Protein AF-A0A6A6DFM0-F1 (afdb_monomer_lite)

pLDDT: mean 77.89, std 21.61, range [22.14, 98.06]

Foldseek 3Di:
DDPVVPADPVDQVRNLVVLLCLLVVQLPDPEFEAELEADDPLLVLLLVVLVVVVVVCVVDVDDDPPDLADDPSNLVSLVVSLPGCSLQALLCLSNFQNHQWYWYDHHPGIDTLQSVLCSCVSHVNDHDQSSNLSSCRGNYPSVCVDPNVPALALVVQCVSNVSHDDPDLCSNSSSSQCSGPVRNPPPLDTRGPPDDDDPPDDSVVVVVVSVVVDPPPPDVVVCVVVVDPPDDDDPPPDDDDD

Structure (mmCIF, N/CA/C/O backbone):
data_AF-A0A6A6DFM0-F1
#
_entry.id   AF-A0A6A6DFM0-F1
#
loop_
_atom_site.group_PDB
_atom_site.id
_atom_site.type_symbol
_atom_site.label_atom_id
_atom_site.label_alt_id
_atom_site.label_comp_id
_atom_site.label_asym_id
_atom_site.label_entity_id
_atom_site.label_seq_id
_atom_site.pdbx_PDB_ins_code
_atom_site.Cartn_x
_atom_site.Cartn_y
_atom_site.Cartn_z
_atom_site.occupancy
_atom_site.B_iso_or_equiv
_atom_site.auth_seq_id
_atom_site.auth_comp_id
_atom_site.auth_asym_id
_atom_site.auth_atom_id
_atom_site.pdbx_PDB_model_num
ATOM 1 N N . TRP A 1 1 ? -8.021 -5.273 -11.765 1.00 73.44 1 TRP A N 1
ATOM 2 C CA . TRP A 1 1 ? -6.647 -5.686 -12.099 1.00 73.44 1 TRP A CA 1
ATOM 3 C C . TRP A 1 1 ? -6.044 -6.379 -10.885 1.00 73.44 1 TRP A C 1
ATOM 5 O O . TRP A 1 1 ? -6.235 -5.881 -9.784 1.00 73.44 1 TRP A O 1
ATOM 15 N N . VAL A 1 2 ? -5.405 -7.539 -11.057 1.00 75.50 2 VAL A N 1
ATOM 16 C CA . VAL A 1 2 ? -4.683 -8.253 -9.988 1.00 75.50 2 VAL A CA 1
ATOM 17 C C . VAL A 1 2 ? -3.372 -8.742 -10.595 1.00 75.50 2 VAL A C 1
ATOM 19 O O . VAL A 1 2 ? -3.385 -9.717 -11.345 1.00 75.50 2 VAL A O 1
ATOM 22 N N . ASP A 1 3 ? -2.261 -8.064 -10.289 1.00 68.88 3 ASP A N 1
ATOM 23 C CA . ASP A 1 3 ? -0.973 -8.201 -10.996 1.00 68.88 3 ASP A CA 1
ATOM 24 C C . ASP A 1 3 ? -0.575 -9.656 -11.283 1.00 68.88 3 ASP A C 1
ATOM 26 O O . ASP A 1 3 ? -0.261 -10.007 -12.416 1.00 68.88 3 ASP A O 1
ATOM 30 N N . VAL A 1 4 ? -0.661 -10.532 -10.274 1.00 65.88 4 VAL A N 1
ATOM 31 C CA . VAL A 1 4 ? -0.217 -11.936 -10.374 1.00 65.88 4 VAL A CA 1
ATOM 32 C C . VAL A 1 4 ? -1.007 -12.767 -11.392 1.00 65.88 4 VAL A C 1
ATOM 34 O O . VAL A 1 4 ? -0.524 -13.797 -11.845 1.00 65.88 4 VAL A O 1
ATOM 37 N N . ARG A 1 5 ? -2.229 -12.351 -11.739 1.00 71.50 5 ARG A N 1
ATOM 38 C CA . ARG A 1 5 ? -3.056 -13.020 -12.755 1.00 71.50 5 ARG A CA 1
ATOM 39 C C . ARG A 1 5 ? -3.092 -12.277 -14.083 1.00 71.50 5 ARG A C 1
ATOM 41 O O . ARG A 1 5 ? -3.436 -12.885 -15.088 1.00 71.50 5 ARG A O 1
ATOM 48 N N . CYS A 1 6 ? -2.789 -10.983 -14.081 1.00 73.88 6 CYS A N 1
ATOM 49 C CA . CYS A 1 6 ? -2.868 -10.134 -15.268 1.00 73.88 6 CYS A CA 1
ATOM 50 C C . CYS A 1 6 ? -1.539 -10.021 -16.027 1.00 73.88 6 CYS A C 1
ATOM 52 O O . CYS A 1 6 ? -1.544 -9.542 -17.155 1.00 73.88 6 CYS A O 1
ATOM 54 N N . ILE A 1 7 ? -0.421 -10.435 -15.426 1.00 76.50 7 ILE A N 1
ATOM 55 C CA . ILE A 1 7 ? 0.911 -10.362 -16.030 1.00 76.50 7 ILE A CA 1
ATOM 56 C C . ILE A 1 7 ? 1.447 -11.775 -16.219 1.00 76.50 7 ILE A C 1
ATOM 58 O O . ILE A 1 7 ? 1.668 -12.486 -15.234 1.00 76.50 7 ILE A O 1
ATOM 62 N N . ASN A 1 8 ? 1.708 -12.161 -17.468 1.00 80.06 8 ASN A N 1
ATOM 63 C CA . ASN A 1 8 ? 2.463 -13.372 -17.743 1.00 80.06 8 ASN A CA 1
ATOM 64 C C . ASN A 1 8 ? 3.923 -13.196 -17.295 1.00 80.06 8 ASN A C 1
ATOM 66 O O . ASN A 1 8 ? 4.698 -12.471 -17.919 1.00 80.06 8 ASN A O 1
ATOM 70 N N . GLN A 1 9 ? 4.293 -13.858 -16.199 1.00 77.75 9 GLN A N 1
ATOM 71 C CA . GLN A 1 9 ? 5.634 -13.747 -15.621 1.00 77.75 9 GLN A CA 1
ATOM 72 C C . GLN A 1 9 ? 6.707 -14.435 -16.476 1.00 77.75 9 GLN A C 1
ATOM 74 O O . GLN A 1 9 ? 7.875 -14.067 -16.368 1.00 77.75 9 GLN A O 1
ATOM 79 N N . ASP A 1 10 ? 6.311 -15.366 -17.351 1.00 83.62 10 ASP A N 1
ATOM 80 C CA . ASP A 1 10 ? 7.219 -16.139 -18.207 1.00 83.62 10 ASP A CA 1
ATOM 81 C C . ASP A 1 10 ? 7.553 -15.415 -19.525 1.00 83.62 10 ASP A C 1
ATOM 83 O O . ASP A 1 10 ? 8.430 -15.839 -20.276 1.00 83.62 10 ASP A O 1
ATOM 87 N N . ASN A 1 11 ? 6.870 -14.303 -19.823 1.00 86.12 11 ASN A N 1
ATOM 88 C CA . ASN A 1 11 ? 7.107 -13.488 -21.011 1.00 86.12 11 ASN A CA 1
ATOM 89 C C . ASN A 1 11 ? 7.708 -12.133 -20.622 1.00 86.12 11 ASN A C 1
ATOM 91 O O . ASN A 1 11 ? 6.991 -11.183 -20.314 1.00 86.12 11 ASN A O 1
ATOM 95 N N . GLU A 1 12 ? 9.035 -12.018 -20.687 1.00 84.19 12 GLU A N 1
ATOM 96 C CA . GLU A 1 12 ? 9.776 -10.811 -20.290 1.00 84.19 12 GLU A CA 1
ATOM 97 C C . GLU A 1 12 ? 9.344 -9.536 -21.030 1.00 84.19 12 GLU A C 1
ATOM 99 O O . GLU A 1 12 ? 9.300 -8.457 -20.431 1.00 84.19 12 GLU A O 1
ATOM 104 N N . LYS A 1 13 ? 8.987 -9.649 -22.317 1.00 82.25 13 LYS A N 1
ATOM 105 C CA . LYS A 1 13 ? 8.524 -8.506 -23.121 1.00 82.25 13 LYS A CA 1
ATOM 106 C C . LYS A 1 13 ? 7.159 -8.019 -22.651 1.00 82.25 13 LYS A C 1
ATOM 108 O O . LYS A 1 13 ? 6.963 -6.821 -22.458 1.00 82.25 13 LYS A O 1
ATOM 113 N N . GLU A 1 14 ? 6.227 -8.947 -22.447 1.00 85.06 14 GLU A N 1
ATOM 114 C CA . GLU A 1 14 ? 4.906 -8.629 -21.905 1.00 85.06 14 GLU A CA 1
ATOM 115 C C . GLU A 1 14 ? 5.025 -8.076 -20.486 1.00 85.06 14 GLU A C 1
ATOM 117 O O . GLU A 1 14 ? 4.458 -7.026 -20.201 1.00 85.06 14 GLU A O 1
ATOM 122 N N . ARG A 1 15 ? 5.819 -8.715 -19.619 1.00 84.12 15 ARG A N 1
ATOM 123 C CA . ARG A 1 15 ? 6.065 -8.254 -18.249 1.00 84.12 15 ARG A CA 1
ATOM 124 C C . ARG A 1 15 ? 6.591 -6.823 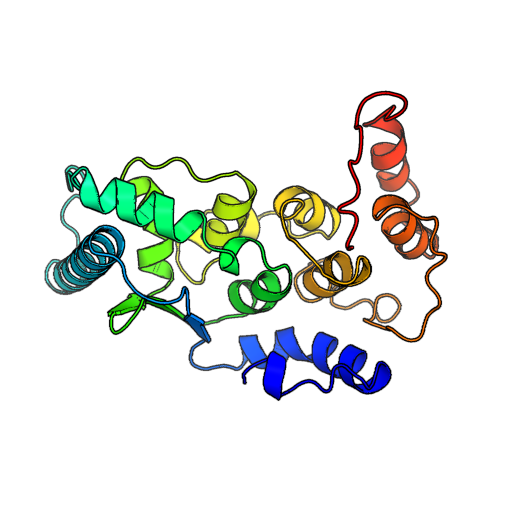-18.229 1.00 84.12 15 ARG A C 1
ATOM 126 O O . ARG A 1 15 ? 6.042 -5.995 -17.508 1.00 84.12 15 ARG A O 1
ATOM 133 N N . GLY A 1 16 ? 7.605 -6.510 -19.038 1.00 83.50 16 GLY A N 1
ATOM 134 C CA . GLY A 1 16 ? 8.139 -5.149 -19.156 1.00 83.50 16 GLY A CA 1
ATOM 135 C C . GLY A 1 16 ? 7.074 -4.146 -19.597 1.00 83.50 16 GLY A C 1
ATOM 136 O O . GLY A 1 16 ? 6.933 -3.082 -18.994 1.00 83.50 16 GLY A O 1
ATOM 137 N N . HIS A 1 17 ? 6.269 -4.514 -20.594 1.00 84.75 17 HIS A N 1
ATOM 138 C CA . HIS A 1 17 ? 5.173 -3.681 -21.076 1.00 84.75 17 HIS A CA 1
ATOM 139 C C . HIS A 1 17 ? 4.085 -3.456 -20.011 1.00 84.75 17 HIS A C 1
ATOM 141 O O . HIS A 1 17 ? 3.680 -2.319 -19.785 1.00 84.75 17 HIS A O 1
ATOM 147 N N . GLN A 1 18 ? 3.651 -4.504 -19.308 1.00 85.06 18 GLN A N 1
ATOM 148 C CA . GLN A 1 18 ? 2.620 -4.408 -18.270 1.00 85.06 18 GLN A CA 1
ATOM 149 C C . GLN A 1 18 ? 3.090 -3.605 -17.057 1.00 85.06 18 GLN A C 1
ATOM 151 O O . GLN A 1 18 ? 2.344 -2.776 -16.539 1.00 85.06 18 GLN A O 1
ATOM 156 N N . VAL A 1 19 ? 4.347 -3.780 -16.640 1.00 86.19 19 VAL A N 1
ATOM 157 C CA . VAL A 1 19 ? 4.963 -2.984 -15.567 1.00 86.19 19 VAL A CA 1
ATOM 158 C C . VAL A 1 19 ? 4.908 -1.489 -15.889 1.00 86.19 19 VAL A C 1
ATOM 160 O O . VAL A 1 19 ? 4.571 -0.685 -15.021 1.00 86.19 19 VAL A O 1
ATOM 163 N N . GLN A 1 20 ? 5.167 -1.108 -17.143 1.00 84.50 20 GLN A N 1
ATOM 164 C CA . GLN A 1 20 ? 5.058 0.289 -17.579 1.00 84.50 20 GLN A CA 1
ATOM 165 C C . GLN A 1 20 ? 3.611 0.807 -17.540 1.00 84.50 20 GLN A C 1
ATOM 167 O O . GLN A 1 20 ? 3.390 1.995 -17.308 1.00 84.50 20 GLN A O 1
ATOM 172 N N . GLN A 1 21 ? 2.617 -0.065 -17.725 1.00 87.44 21 GLN A N 1
ATOM 173 C CA . GLN A 1 21 ? 1.203 0.309 -17.673 1.00 87.44 21 GLN A CA 1
ATOM 174 C C . GLN A 1 21 ? 0.639 0.423 -16.252 1.00 87.44 21 GLN A C 1
ATOM 176 O O . GLN A 1 21 ? -0.377 1.096 -16.076 1.00 87.44 21 GLN A O 1
ATOM 181 N N . MET A 1 22 ? 1.273 -0.181 -15.237 1.00 89.12 22 MET A N 1
ATOM 182 C CA . MET A 1 22 ? 0.741 -0.219 -13.863 1.00 89.12 22 MET A CA 1
ATOM 183 C C . MET A 1 22 ? 0.351 1.168 -13.345 1.00 89.12 22 MET A C 1
ATOM 185 O O . MET A 1 22 ? -0.730 1.334 -12.781 1.00 89.12 22 MET A O 1
ATOM 189 N N . GLY A 1 23 ? 1.188 2.181 -13.587 1.00 88.00 23 GLY A N 1
ATOM 190 C CA . GLY A 1 23 ? 0.897 3.553 -13.171 1.00 88.00 23 GLY A CA 1
ATOM 191 C C . GLY A 1 23 ? -0.407 4.093 -13.764 1.00 88.00 23 GLY A C 1
ATOM 192 O O . GLY A 1 23 ? -1.230 4.662 -13.046 1.00 88.00 23 GLY A O 1
ATOM 193 N N . ASN A 1 24 ? -0.642 3.855 -15.055 1.00 89.06 24 ASN A N 1
ATOM 194 C CA . ASN A 1 24 ? -1.872 4.256 -15.743 1.00 89.06 24 ASN A CA 1
ATOM 195 C C . ASN A 1 24 ? -3.089 3.456 -15.262 1.00 89.06 24 ASN A C 1
ATOM 197 O O . ASN A 1 24 ? -4.147 4.036 -15.046 1.00 89.06 24 ASN A O 1
ATOM 201 N N . ILE A 1 25 ? -2.936 2.150 -15.037 1.00 91.25 25 ILE A N 1
ATOM 202 C CA . ILE A 1 25 ? -4.018 1.283 -14.552 1.00 91.25 25 ILE A CA 1
ATOM 203 C C . ILE A 1 25 ? -4.490 1.734 -13.164 1.00 91.25 25 ILE A C 1
ATOM 205 O O . ILE A 1 25 ? -5.682 1.951 -12.957 1.00 91.25 25 ILE A O 1
ATOM 209 N N . TYR A 1 26 ? -3.568 1.919 -12.216 1.00 92.81 26 TYR A N 1
ATOM 210 C CA . TYR A 1 26 ? -3.924 2.302 -10.846 1.00 92.81 26 TYR A CA 1
ATOM 211 C C . TYR A 1 26 ? -4.407 3.754 -10.735 1.00 92.81 26 TYR A C 1
ATOM 213 O O . TYR A 1 26 ? -5.272 4.035 -9.907 1.00 92.81 26 TYR A O 1
ATOM 221 N N . SER A 1 27 ? -3.914 4.660 -11.587 1.00 92.19 27 SER A N 1
ATOM 222 C CA . SER A 1 27 ? -4.401 6.050 -11.640 1.00 92.19 27 SER A CA 1
ATOM 223 C C . SER A 1 27 ? -5.742 6.227 -12.341 1.00 92.19 27 SER A C 1
ATOM 225 O O . SER A 1 27 ? -6.379 7.259 -12.154 1.00 92.19 27 SER A O 1
ATOM 227 N N . GLN A 1 28 ? -6.198 5.247 -13.119 1.00 93.88 28 GLN A N 1
ATOM 228 C CA . GLN A 1 28 ? -7.534 5.251 -13.725 1.00 93.88 28 GLN A CA 1
ATOM 229 C C . GLN A 1 28 ? -8.534 4.392 -12.946 1.00 93.88 28 GLN A C 1
ATOM 231 O O . GLN A 1 28 ? -9.721 4.404 -13.254 1.00 93.88 28 GLN A O 1
ATOM 236 N N . ALA A 1 29 ? -8.079 3.652 -11.933 1.00 93.56 29 ALA A N 1
ATOM 237 C CA . ALA A 1 29 ? -8.960 2.861 -11.093 1.00 93.56 29 ALA A CA 1
ATOM 238 C C . ALA A 1 29 ? -9.839 3.765 -10.214 1.00 93.56 29 ALA A C 1
ATOM 240 O O . ALA A 1 29 ? -9.336 4.654 -9.520 1.00 93.56 29 ALA A O 1
ATOM 241 N N . ASP A 1 30 ? -11.141 3.469 -10.177 1.00 94.19 30 ASP A N 1
ATOM 242 C CA . ASP A 1 30 ? -12.089 4.135 -9.272 1.00 94.19 30 ASP A CA 1
ATOM 243 C C . ASP A 1 30 ? -11.704 3.924 -7.802 1.00 94.19 30 ASP A C 1
ATOM 245 O O . ASP A 1 30 ? -11.849 4.812 -6.959 1.00 94.19 30 ASP A O 1
ATOM 249 N N . GLN A 1 31 ? -11.200 2.730 -7.486 1.00 95.31 31 GLN A N 1
ATOM 250 C CA . GLN A 1 31 ? -10.739 2.362 -6.157 1.00 95.31 31 GLN A CA 1
ATOM 251 C C . GLN A 1 31 ? -9.720 1.222 -6.229 1.00 95.31 31 GLN A C 1
ATOM 253 O O . GLN A 1 31 ? -9.913 0.242 -6.948 1.00 95.31 31 GLN A O 1
ATOM 258 N N . VAL A 1 32 ? -8.658 1.326 -5.430 1.00 96.38 32 VAL A N 1
ATOM 259 C CA . VAL A 1 32 ? -7.655 0.268 -5.250 1.00 96.38 32 VAL A CA 1
ATOM 260 C C . VAL A 1 32 ? -7.861 -0.427 -3.902 1.00 96.38 32 VAL A C 1
ATOM 262 O O . VAL A 1 32 ? -8.117 0.221 -2.886 1.00 96.38 32 VAL A O 1
ATOM 265 N N . ILE A 1 33 ? -7.763 -1.756 -3.881 1.00 96.50 33 ILE A N 1
ATOM 266 C CA . ILE A 1 33 ? -7.966 -2.568 -2.676 1.00 96.50 33 ILE A CA 1
ATOM 267 C C . ILE A 1 33 ? -6.614 -3.069 -2.173 1.00 96.50 33 ILE A C 1
ATOM 269 O O . ILE A 1 33 ? -5.974 -3.903 -2.810 1.00 96.50 33 ILE A O 1
ATOM 273 N N . PHE A 1 34 ? -6.207 -2.610 -0.993 1.00 96.62 34 PHE A N 1
ATOM 274 C CA . PHE A 1 34 ? -5.024 -3.104 -0.295 1.00 96.62 34 PHE A CA 1
ATOM 275 C C . PHE A 1 34 ? -5.428 -4.259 0.619 1.00 96.62 34 PHE A C 1
ATOM 277 O O . PHE A 1 34 ? -5.846 -4.064 1.762 1.00 96.62 34 PHE A O 1
ATOM 284 N N . TRP A 1 35 ? -5.333 -5.482 0.103 1.00 96.12 35 TRP A N 1
ATOM 285 C CA . TRP A 1 35 ? -5.620 -6.685 0.877 1.00 96.12 35 TRP A CA 1
ATOM 286 C C . TRP A 1 35 ? -4.424 -7.071 1.749 1.00 96.12 35 TRP A C 1
ATOM 288 O O . TRP A 1 35 ? -3.399 -7.544 1.254 1.00 96.12 35 TRP A O 1
ATOM 298 N N . LEU A 1 36 ? -4.566 -6.909 3.063 1.00 96.69 36 LEU A N 1
ATOM 299 C CA . LEU A 1 36 ? -3.508 -7.224 4.015 1.00 96.69 36 LEU A CA 1
ATOM 300 C C . LEU A 1 36 ? -3.543 -8.679 4.490 1.00 96.69 36 LEU A C 1
ATOM 302 O O . LEU A 1 36 ? -2.623 -9.083 5.190 1.00 96.69 36 LEU A O 1
ATOM 306 N N . GLY A 1 37 ? -4.546 -9.484 4.136 1.00 94.56 37 GLY A N 1
ATOM 307 C CA . GLY A 1 37 ? -4.680 -10.875 4.595 1.00 94.56 37 GLY A CA 1
ATOM 308 C C . GLY A 1 37 ? -5.741 -11.064 5.679 1.00 94.56 37 GLY A C 1
ATOM 309 O O . GLY A 1 37 ? -6.477 -10.135 6.005 1.00 94.56 37 GLY A O 1
ATOM 310 N N . LEU A 1 38 ? -5.802 -12.273 6.238 1.00 96.56 38 LEU A N 1
ATOM 311 C CA . LEU A 1 38 ? -6.791 -12.659 7.251 1.00 96.56 38 LEU A CA 1
ATOM 312 C C . LEU A 1 38 ? -6.619 -11.892 8.566 1.00 96.56 38 LEU A C 1
ATOM 314 O O . LEU A 1 38 ? -5.539 -11.399 8.892 1.00 96.56 38 LEU A O 1
ATOM 318 N N . GLU A 1 39 ? -7.700 -11.783 9.313 1.00 93.88 39 GLU A N 1
ATOM 319 C CA . GLU A 1 39 ? -7.793 -11.138 10.610 1.00 93.88 39 GLU A CA 1
ATOM 320 C C . GLU A 1 39 ? -7.245 -12.015 11.748 1.00 93.88 39 GLU A C 1
ATOM 322 O O . GLU A 1 39 ? -7.322 -13.241 11.745 1.00 93.88 39 GLU A O 1
ATOM 327 N N . THR A 1 40 ? -6.680 -11.356 12.753 1.00 95.44 40 THR A N 1
ATOM 328 C CA . THR A 1 40 ? -6.540 -11.860 14.121 1.00 95.44 40 THR A CA 1
ATOM 329 C C . THR A 1 40 ? -7.410 -11.008 15.036 1.00 95.44 40 THR A C 1
ATOM 331 O O . THR A 1 40 ? -7.775 -9.896 14.652 1.00 95.44 40 THR A O 1
ATOM 334 N N . LEU A 1 41 ? -7.663 -11.459 16.270 1.00 94.75 41 LEU A N 1
ATOM 335 C CA . LEU A 1 41 ? -8.433 -10.693 17.259 1.00 94.75 41 LEU A CA 1
ATOM 336 C C . LEU A 1 41 ? -7.959 -9.231 17.374 1.00 94.75 41 LEU A C 1
ATOM 338 O O . LEU A 1 41 ? -8.762 -8.308 17.311 1.00 94.75 41 LEU A O 1
ATOM 342 N N . ALA A 1 42 ? -6.647 -9.003 17.471 1.00 94.94 42 ALA A N 1
ATOM 343 C CA . ALA A 1 42 ? -6.088 -7.657 17.603 1.00 94.94 42 ALA A CA 1
ATOM 344 C C . ALA A 1 42 ? -6.284 -6.796 16.341 1.00 94.94 42 ALA A C 1
ATOM 346 O O . ALA A 1 42 ? -6.594 -5.610 16.441 1.00 94.94 42 ALA A O 1
ATOM 347 N N . THR A 1 43 ? -6.119 -7.372 15.143 1.00 96.12 43 THR A N 1
ATOM 348 C CA . THR A 1 43 ? -6.354 -6.617 13.899 1.00 96.12 43 THR A CA 1
ATOM 349 C C . THR A 1 43 ? -7.838 -6.372 13.655 1.00 96.12 43 THR A C 1
ATOM 351 O O . THR A 1 43 ? -8.193 -5.352 13.085 1.00 96.12 43 THR A O 1
ATOM 354 N N . GLU A 1 44 ? -8.699 -7.288 14.093 1.00 95.00 44 GLU A N 1
ATOM 355 C CA . GLU A 1 44 ? -10.151 -7.136 14.057 1.00 95.00 44 GLU A CA 1
ATOM 356 C C . GLU A 1 44 ? -10.592 -5.952 14.921 1.00 95.00 44 GLU A C 1
ATOM 358 O O . GLU A 1 44 ? -11.208 -5.024 14.399 1.00 95.00 44 GLU A O 1
ATOM 363 N N . VAL A 1 45 ? -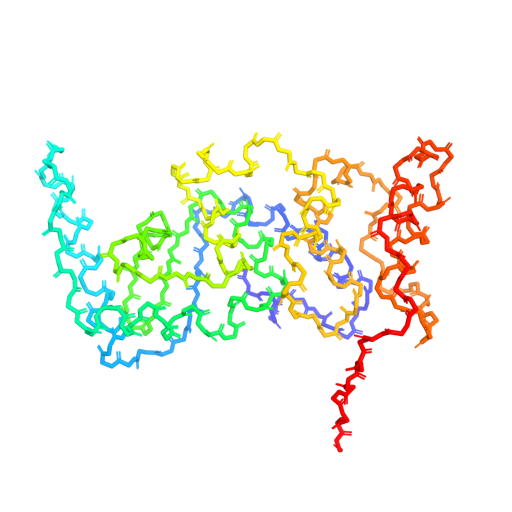10.175 -5.931 16.191 1.00 93.88 45 VAL A N 1
ATOM 364 C CA . VAL A 1 45 ? -10.472 -4.834 17.122 1.00 93.88 45 VAL A CA 1
ATOM 365 C C . VAL A 1 45 ? -9.982 -3.498 16.564 1.00 93.88 45 VAL A C 1
ATOM 367 O O . VAL A 1 45 ? -10.733 -2.527 16.555 1.00 93.88 45 VAL A O 1
ATOM 370 N N . LEU A 1 46 ? -8.758 -3.448 16.024 1.00 95.56 46 LEU A N 1
ATOM 371 C CA . LEU A 1 46 ? -8.245 -2.242 15.373 1.00 95.56 46 LEU A CA 1
ATOM 372 C C . LEU A 1 46 ? -9.138 -1.786 14.210 1.00 95.56 46 LEU A C 1
ATOM 374 O O . LEU A 1 46 ? -9.498 -0.613 14.138 1.00 95.56 46 LEU A O 1
ATOM 378 N N . MET A 1 47 ? -9.466 -2.685 13.280 1.00 96.06 47 MET A N 1
ATOM 379 C CA . MET A 1 47 ? -10.228 -2.333 12.079 1.00 96.06 47 MET A CA 1
ATOM 380 C C . MET A 1 47 ? -11.651 -1.872 12.425 1.00 96.06 47 MET A C 1
ATOM 382 O O . MET A 1 47 ? -12.143 -0.930 11.803 1.00 96.06 47 MET A O 1
ATOM 386 N N . ASP A 1 48 ? -12.277 -2.467 13.444 1.00 94.31 48 ASP A N 1
ATOM 387 C CA . ASP A 1 48 ? -13.573 -2.017 13.959 1.00 94.31 48 ASP A CA 1
ATOM 388 C C . ASP A 1 48 ? -13.479 -0.642 14.628 1.00 94.31 48 ASP A C 1
ATOM 390 O O . ASP A 1 48 ? -14.296 0.230 14.326 1.00 94.31 48 ASP A O 1
ATOM 394 N N . SER A 1 49 ? -12.455 -0.394 15.454 1.00 92.25 49 SER A N 1
ATOM 395 C CA . SER A 1 49 ? -12.230 0.929 16.059 1.00 92.25 49 SER A CA 1
ATOM 396 C C . SER A 1 49 ? -12.024 2.018 14.999 1.00 92.25 49 SER A C 1
ATOM 398 O O . SER A 1 49 ? -12.600 3.099 15.095 1.00 92.25 49 SER A O 1
ATOM 400 N N . LEU A 1 50 ? -11.252 1.741 13.943 1.00 92.88 50 LEU A N 1
ATOM 401 C CA . LEU A 1 50 ? -11.038 2.692 12.843 1.00 92.88 50 LEU A CA 1
ATOM 402 C C . LEU A 1 50 ? -12.322 2.967 12.049 1.00 92.88 50 LEU A C 1
ATOM 404 O O . LEU A 1 50 ? -12.540 4.093 11.596 1.00 92.88 50 LEU A O 1
ATOM 408 N N . LYS A 1 51 ? -13.174 1.952 11.876 1.00 92.81 51 LYS A N 1
ATOM 409 C CA . LYS A 1 51 ? -14.473 2.108 11.218 1.00 92.81 51 LYS A CA 1
ATOM 410 C C . LYS A 1 51 ? -15.423 2.960 12.061 1.00 92.81 51 LYS A C 1
ATOM 412 O O . LYS A 1 51 ? -16.022 3.891 11.529 1.00 92.81 51 LYS A O 1
ATOM 417 N N . GLN A 1 52 ? -15.516 2.691 13.363 1.00 89.19 52 GLN A N 1
ATOM 418 C CA . GLN A 1 52 ? -16.310 3.499 14.296 1.00 89.19 52 GLN A CA 1
ATOM 419 C C . GLN A 1 52 ? -15.861 4.961 14.279 1.00 89.19 52 GLN A C 1
ATOM 421 O O . GLN A 1 52 ? -16.687 5.855 14.100 1.00 89.19 52 GLN A O 1
ATOM 426 N N . LEU A 1 53 ? -14.546 5.191 14.337 1.00 85.25 53 LEU A N 1
ATOM 427 C CA . LEU A 1 53 ? -13.950 6.520 14.253 1.00 85.25 53 LEU A CA 1
ATOM 428 C C . LEU A 1 53 ? -14.361 7.249 12.971 1.00 85.25 53 LEU A C 1
ATOM 430 O O . LEU A 1 53 ? -14.814 8.388 13.013 1.00 85.25 53 LEU A O 1
ATOM 434 N N . GLN A 1 54 ? -14.268 6.582 11.817 1.00 87.06 54 GLN A N 1
ATOM 435 C CA . GLN A 1 54 ? -14.711 7.159 10.550 1.00 87.06 54 GLN A CA 1
ATOM 436 C C . GLN A 1 54 ? -16.183 7.589 10.600 1.00 87.06 54 GLN A C 1
ATOM 438 O O . GLN A 1 54 ? -16.521 8.680 10.138 1.00 87.06 54 GLN A O 1
ATOM 443 N N . GLU A 1 55 ? -17.061 6.727 11.109 1.00 86.69 55 GLU A N 1
ATOM 444 C CA . GLU A 1 55 ? -18.489 7.018 11.194 1.00 86.69 55 GLU A CA 1
ATOM 445 C C . GLU A 1 55 ? -18.778 8.185 12.146 1.00 86.69 55 GLU A C 1
ATOM 447 O O . GLU A 1 55 ? -19.616 9.037 11.851 1.00 86.69 55 GLU A O 1
ATOM 452 N N . GLU A 1 56 ? -18.063 8.269 13.266 1.00 81.19 56 GLU A N 1
ATOM 453 C CA . GLU A 1 56 ? -18.183 9.371 14.217 1.00 81.19 56 GLU A CA 1
ATOM 454 C C . GLU A 1 56 ? -17.744 10.707 13.628 1.00 81.19 56 GLU A C 1
ATOM 456 O O . GLU A 1 56 ? -18.432 11.701 13.849 1.00 81.19 56 GLU A O 1
ATOM 461 N N . CYS A 1 57 ? -16.678 10.739 12.826 1.00 74.44 57 CYS A N 1
ATOM 462 C CA . CYS A 1 57 ? -16.227 11.959 12.151 1.00 74.44 57 CYS A CA 1
ATOM 463 C C . CYS A 1 57 ? -17.182 12.438 11.061 1.00 74.44 57 CYS A C 1
ATOM 465 O O . CYS A 1 57 ? -17.236 13.631 10.769 1.00 74.44 57 CYS A O 1
ATOM 467 N N . ILE A 1 58 ? -17.918 11.516 10.437 1.00 75.31 58 ILE A N 1
ATOM 468 C CA . ILE A 1 58 ? -18.985 11.867 9.496 1.00 75.31 58 ILE A CA 1
ATOM 469 C C . ILE A 1 58 ? -20.178 12.454 10.261 1.00 75.31 58 ILE A C 1
ATOM 471 O O . ILE A 1 58 ? -20.778 13.423 9.802 1.00 75.31 58 ILE A O 1
ATOM 475 N N . ARG A 1 59 ? -20.513 11.884 11.427 1.00 72.75 59 ARG A N 1
ATOM 476 C CA . ARG A 1 59 ? -21.651 12.314 12.258 1.00 72.75 59 ARG A CA 1
ATOM 477 C C . ARG A 1 59 ? -21.398 13.630 12.998 1.00 72.75 59 ARG A C 1
ATOM 479 O O . ARG A 1 59 ? -22.305 14.448 13.109 1.00 72.75 59 ARG A O 1
ATOM 486 N N . HIS A 1 60 ? -20.186 13.843 13.494 1.00 65.44 60 HIS A N 1
ATOM 487 C CA . HIS A 1 60 ? -19.809 15.015 14.274 1.00 65.44 60 HIS A CA 1
ATOM 488 C C . HIS A 1 60 ? -18.788 15.821 13.478 1.00 65.44 60 HIS A C 1
ATOM 490 O O . HIS A 1 60 ? -17.607 15.480 13.436 1.00 65.44 60 HIS A O 1
ATOM 496 N N . ALA A 1 61 ? -19.247 16.898 12.838 1.00 54.53 61 ALA A N 1
ATOM 497 C CA . ALA A 1 61 ? -18.367 17.861 12.194 1.00 54.53 61 ALA A CA 1
ATOM 498 C C . ALA A 1 61 ? -17.404 18.445 13.243 1.00 54.53 61 ALA A C 1
ATOM 500 O O . ALA A 1 61 ? -17.771 19.325 14.011 1.00 54.53 61 ALA A O 1
ATOM 501 N N . TYR A 1 62 ? -16.184 17.906 13.264 1.00 51.91 62 TYR A N 1
ATOM 502 C CA . TYR A 1 62 ? -15.019 18.402 13.992 1.00 51.91 62 TYR A CA 1
ATOM 503 C C . TYR A 1 62 ? -15.234 18.602 15.507 1.00 51.91 62 TYR A C 1
ATOM 505 O O . TYR A 1 62 ? -15.498 19.704 15.983 1.00 51.91 62 TYR A O 1
ATOM 513 N N . LYS A 1 63 ? -15.048 17.532 16.289 1.00 47.62 63 LYS A N 1
ATOM 514 C CA . LYS A 1 63 ? -14.687 17.648 17.709 1.00 47.62 63 LYS A CA 1
ATOM 515 C C . LYS A 1 63 ? -13.293 17.077 17.935 1.00 47.62 63 LYS A C 1
ATOM 517 O O . LYS A 1 63 ? -12.917 16.093 17.305 1.00 47.62 63 LYS A O 1
ATOM 522 N N . ASP A 1 64 ? -12.548 17.770 18.788 1.00 45.34 64 ASP A N 1
ATOM 523 C CA . ASP A 1 64 ? -11.152 17.537 19.144 1.00 45.34 64 ASP A CA 1
ATOM 524 C C . ASP A 1 64 ? -10.790 16.058 19.312 1.00 45.34 64 ASP A C 1
ATOM 526 O O . ASP A 1 64 ? -11.322 15.344 20.157 1.00 45.34 64 ASP A O 1
ATOM 530 N N . TRP A 1 65 ? -9.801 15.631 18.530 1.00 52.78 65 TRP A N 1
ATOM 531 C CA . TRP A 1 65 ? -9.244 14.278 18.475 1.00 52.78 65 TRP A CA 1
ATOM 532 C C . TRP A 1 65 ? -8.330 13.936 19.659 1.00 52.78 65 TRP A C 1
ATOM 534 O O . TRP A 1 65 ? -7.479 13.056 19.552 1.00 52.78 65 TRP A O 1
ATOM 544 N N . GLN A 1 66 ? -8.417 14.680 20.760 1.00 48.00 66 GLN A N 1
ATOM 545 C CA . GLN A 1 66 ? -7.311 14.745 21.715 1.00 48.00 66 GLN A CA 1
ATOM 546 C C . GLN A 1 66 ? -7.168 13.505 22.606 1.00 48.00 66 GLN A C 1
ATOM 548 O O . GLN A 1 66 ? -6.115 13.349 23.216 1.00 48.00 66 GLN A O 1
ATOM 553 N N . HIS A 1 67 ? -8.146 12.592 22.650 1.00 45.28 67 HIS A N 1
ATOM 554 C CA . HIS A 1 67 ? -8.130 11.488 23.620 1.00 45.28 67 HIS A CA 1
ATOM 555 C C . HIS A 1 67 ? -8.789 10.189 23.130 1.00 45.28 67 HIS A C 1
ATOM 557 O O . HIS A 1 67 ? -9.529 9.559 23.883 1.00 45.28 67 HIS A O 1
ATOM 563 N N . LEU A 1 68 ? -8.537 9.754 21.890 1.00 52.31 68 LEU A N 1
ATOM 564 C CA . LEU A 1 68 ? -8.851 8.365 21.538 1.00 52.31 68 LEU A CA 1
ATOM 565 C C . LEU A 1 68 ? -7.750 7.464 22.122 1.00 52.31 68 LEU A C 1
ATOM 567 O O . LEU A 1 68 ? -6.768 7.166 21.448 1.00 52.31 68 LEU A O 1
ATOM 571 N N . ASP A 1 69 ? -7.876 7.105 23.401 1.00 53.44 69 ASP A N 1
ATOM 572 C CA . ASP A 1 69 ? -6.958 6.177 24.069 1.00 53.44 69 ASP A CA 1
ATOM 573 C C . ASP A 1 69 ? -7.236 4.759 23.557 1.00 53.44 69 ASP A C 1
ATOM 575 O O . ASP A 1 69 ? -8.049 4.008 24.096 1.00 53.44 69 ASP A O 1
ATOM 579 N N . LEU A 1 70 ? -6.648 4.435 22.405 1.00 64.19 70 LEU A N 1
ATOM 580 C CA . LEU A 1 70 ? -6.756 3.109 21.825 1.00 64.19 70 LEU A CA 1
ATOM 581 C C . LEU A 1 70 ? -5.936 2.129 22.670 1.00 64.19 70 LEU A C 1
ATOM 583 O O . LEU A 1 70 ? -4.722 2.269 22.820 1.00 64.19 70 LEU A O 1
ATOM 587 N N . GLU A 1 71 ? -6.627 1.124 23.206 1.00 75.88 71 GLU A N 1
ATOM 588 C CA . GLU A 1 71 ? -6.084 0.151 24.147 1.00 75.88 71 GLU A CA 1
ATOM 589 C C . GLU A 1 71 ? -4.964 -0.731 23.548 1.00 75.88 71 GLU A C 1
ATOM 591 O O . GLU A 1 71 ? -4.597 -0.696 22.366 1.00 75.88 71 GLU A O 1
ATOM 596 N N . THR A 1 72 ? -4.419 -1.603 24.400 1.00 85.75 72 THR A N 1
ATOM 597 C CA . THR A 1 72 ? -3.303 -2.509 24.081 1.00 85.75 72 THR A CA 1
ATOM 598 C C . THR A 1 72 ? -3.561 -3.356 22.825 1.00 85.75 72 THR A C 1
ATOM 600 O O . THR A 1 72 ? -2.627 -3.637 22.068 1.00 85.75 72 THR A O 1
ATOM 603 N N . LEU A 1 73 ? -4.815 -3.746 22.560 1.00 88.06 73 LEU A N 1
ATOM 604 C CA . LEU A 1 73 ? -5.172 -4.566 21.398 1.00 88.06 73 LEU A CA 1
ATOM 605 C C . LEU A 1 73 ? -5.087 -3.804 20.074 1.00 88.06 73 LEU A C 1
ATOM 607 O O . LEU A 1 73 ? -4.601 -4.369 19.098 1.00 88.06 73 LEU A O 1
ATOM 611 N N . GLN A 1 74 ? -5.489 -2.537 20.022 1.00 93.12 74 GLN A N 1
ATOM 612 C CA . GLN A 1 74 ? -5.401 -1.721 18.810 1.00 93.12 74 GLN A CA 1
ATOM 613 C C . GLN A 1 74 ? -3.949 -1.417 18.464 1.00 93.12 74 GLN A C 1
ATOM 615 O O . GLN A 1 74 ? -3.548 -1.556 17.306 1.00 93.12 74 GLN A O 1
ATOM 620 N N . ARG A 1 75 ? -3.134 -1.091 19.476 1.00 94.19 75 ARG A N 1
ATOM 621 C CA . ARG A 1 75 ? -1.681 -0.977 19.315 1.00 94.19 75 ARG A CA 1
ATOM 622 C C . ARG A 1 75 ? -1.099 -2.264 18.736 1.00 94.19 75 ARG A C 1
ATOM 624 O O . ARG A 1 75 ? -0.388 -2.222 17.729 1.00 94.19 75 ARG A O 1
ATOM 631 N N . LYS A 1 76 ? -1.459 -3.415 19.315 1.00 95.38 76 LYS A N 1
ATOM 632 C CA . LYS A 1 76 ? -1.004 -4.718 18.822 1.00 95.38 76 LYS A CA 1
ATOM 633 C C . LYS A 1 76 ? -1.484 -4.995 17.397 1.00 95.38 76 LYS A C 1
ATOM 635 O O . LYS A 1 76 ? -0.720 -5.521 16.591 1.00 95.38 76 LYS A O 1
ATOM 640 N N . GLY A 1 77 ? -2.720 -4.629 17.070 1.00 96.81 77 GLY A N 1
ATOM 641 C CA . GLY A 1 77 ? -3.277 -4.728 15.726 1.00 96.81 77 GLY A CA 1
ATOM 642 C C . GLY A 1 77 ? -2.464 -3.922 14.715 1.00 96.81 77 GLY A C 1
ATOM 643 O O . GLY A 1 77 ? -2.139 -4.441 13.648 1.00 96.81 77 GLY A O 1
ATOM 644 N N . THR A 1 78 ? -2.063 -2.697 15.070 1.00 97.00 78 THR A N 1
ATOM 645 C CA . THR A 1 78 ? -1.261 -1.829 14.196 1.00 97.00 78 THR A CA 1
ATOM 646 C C . THR A 1 78 ? 0.110 -2.449 13.955 1.00 97.00 78 THR A C 1
ATOM 648 O O . THR A 1 78 ? 0.528 -2.576 12.806 1.00 97.00 78 THR A O 1
ATOM 651 N N . GLU A 1 79 ? 0.790 -2.892 15.016 1.00 96.94 79 GLU A N 1
ATOM 652 C CA . GLU A 1 79 ? 2.083 -3.581 14.908 1.00 96.94 79 GLU A CA 1
ATOM 653 C C . GLU A 1 79 ? 1.982 -4.802 13.979 1.00 96.94 79 GLU A C 1
ATOM 655 O O . GLU A 1 79 ? 2.750 -4.919 13.024 1.00 96.94 79 GLU A O 1
ATOM 660 N N . LEU A 1 80 ? 0.976 -5.660 14.188 1.00 97.56 80 LEU A N 1
ATOM 661 C CA . LEU A 1 80 ? 0.765 -6.862 13.379 1.00 97.56 80 LEU A CA 1
ATOM 662 C C . LEU A 1 80 ? 0.493 -6.552 11.903 1.00 97.56 80 LEU A C 1
ATOM 664 O O . LEU A 1 80 ? 0.993 -7.272 11.041 1.00 97.56 80 LEU A O 1
ATOM 668 N N . LEU A 1 81 ? -0.300 -5.520 11.593 1.00 97.94 81 LEU A N 1
ATOM 669 C CA . LEU A 1 81 ? -0.595 -5.142 10.206 1.00 97.94 81 LEU A CA 1
ATOM 670 C C . LEU A 1 81 ? 0.635 -4.567 9.497 1.00 97.94 81 LEU A C 1
ATOM 672 O O . LEU A 1 81 ? 0.902 -4.941 8.355 1.00 97.94 81 LEU A O 1
ATOM 676 N N . LEU A 1 82 ? 1.409 -3.712 10.170 1.00 97.19 82 LEU A N 1
ATOM 677 C CA . LEU A 1 82 ? 2.605 -3.083 9.596 1.00 97.19 82 LEU A CA 1
ATOM 678 C C . LEU A 1 82 ? 3.778 -4.055 9.411 1.00 97.19 82 LEU A C 1
ATOM 680 O O . LEU A 1 82 ? 4.694 -3.779 8.633 1.00 97.19 82 LEU A O 1
ATOM 684 N N . GLU A 1 83 ? 3.757 -5.196 10.099 1.00 96.25 83 GLU A N 1
ATOM 685 C CA . GLU A 1 83 ? 4.725 -6.280 9.916 1.00 96.25 83 GLU A CA 1
ATOM 686 C C . GLU A 1 83 ? 4.391 -7.214 8.748 1.00 96.25 83 GLU A C 1
ATOM 688 O O . GLU A 1 83 ? 5.240 -8.020 8.348 1.00 96.25 83 GLU A O 1
ATOM 693 N N . ARG A 1 84 ? 3.190 -7.108 8.163 1.00 96.50 84 ARG A N 1
ATOM 694 C CA . ARG A 1 84 ? 2.766 -8.031 7.108 1.00 96.50 84 ARG A CA 1
ATOM 695 C C . ARG A 1 84 ? 3.628 -7.907 5.850 1.00 96.50 84 ARG A C 1
ATOM 697 O O . ARG A 1 84 ? 4.044 -6.803 5.486 1.00 96.50 84 ARG A O 1
ATOM 704 N N . PRO A 1 85 ? 3.824 -9.017 5.108 1.00 94.81 85 PRO A N 1
ATOM 705 C CA . PRO A 1 85 ? 4.613 -9.023 3.878 1.00 94.81 85 PRO A CA 1
ATOM 706 C C . PRO A 1 85 ? 4.168 -7.993 2.838 1.00 94.81 85 PRO A C 1
ATOM 708 O O . PRO A 1 85 ? 5.001 -7.535 2.063 1.00 94.81 85 PRO A O 1
ATOM 711 N N . TRP A 1 86 ? 2.887 -7.600 2.830 1.00 95.94 86 TRP A N 1
ATOM 712 C CA . TRP A 1 86 ? 2.363 -6.583 1.917 1.00 95.94 86 TRP A CA 1
ATOM 713 C C . TRP A 1 86 ? 3.168 -5.275 1.975 1.00 95.94 86 TRP A C 1
ATOM 715 O O . TRP A 1 86 ? 3.598 -4.800 0.930 1.00 95.94 86 TRP A O 1
ATOM 725 N N . PHE A 1 87 ? 3.506 -4.773 3.171 1.00 95.88 87 PHE A N 1
ATOM 726 C CA . PHE A 1 87 ? 4.315 -3.552 3.329 1.00 95.88 87 PHE A CA 1
ATOM 727 C C . PHE A 1 87 ? 5.740 -3.689 2.803 1.00 95.88 87 PHE A C 1
ATOM 729 O O . PHE A 1 87 ? 6.411 -2.688 2.583 1.00 95.88 87 PHE A O 1
ATOM 736 N N . GLN A 1 88 ? 6.227 -4.913 2.619 1.00 93.75 88 GLN A N 1
ATOM 737 C CA . GLN A 1 88 ? 7.580 -5.170 2.146 1.00 93.75 88 GLN A CA 1
ATOM 738 C C . GLN A 1 88 ? 7.627 -5.350 0.632 1.00 93.75 88 GLN A C 1
ATOM 740 O O . GLN A 1 88 ? 8.718 -5.431 0.092 1.00 93.75 88 GLN A O 1
ATOM 745 N N . ARG A 1 89 ? 6.504 -5.456 -0.079 1.00 93.56 89 ARG A N 1
ATOM 746 C CA . ARG A 1 89 ? 6.520 -5.721 -1.523 1.00 93.56 89 ARG A CA 1
ATOM 747 C C . ARG A 1 89 ? 6.854 -4.449 -2.290 1.00 93.56 89 ARG A C 1
ATOM 749 O O . ARG A 1 89 ? 6.216 -3.430 -2.096 1.00 93.56 89 ARG A O 1
ATOM 756 N N . VAL A 1 90 ? 7.803 -4.515 -3.216 1.00 93.31 90 VAL A N 1
ATOM 757 C CA . VAL A 1 90 ? 8.170 -3.342 -4.025 1.00 93.31 90 VAL A CA 1
ATOM 758 C C . VAL A 1 90 ? 7.049 -2.872 -4.960 1.00 93.31 90 VAL A C 1
ATOM 760 O O . VAL A 1 90 ? 6.876 -1.680 -5.187 1.00 93.31 90 VAL A O 1
ATOM 763 N N . TRP A 1 91 ? 6.225 -3.800 -5.444 1.00 92.25 91 TRP A N 1
ATOM 764 C CA . TRP A 1 91 ? 5.159 -3.496 -6.400 1.00 92.25 91 TRP A CA 1
ATOM 765 C C . TRP A 1 91 ? 3.986 -2.714 -5.805 1.00 92.25 91 TRP A C 1
ATOM 767 O O . TRP A 1 91 ? 3.354 -1.940 -6.522 1.00 92.25 91 TRP A O 1
ATOM 777 N N . ILE A 1 92 ? 3.778 -2.788 -4.484 1.00 94.56 92 ILE A N 1
ATOM 778 C CA . ILE A 1 92 ? 2.728 -2.003 -3.818 1.00 94.56 92 ILE A CA 1
ATOM 779 C C . ILE A 1 92 ? 2.996 -0.498 -3.907 1.00 94.56 92 ILE A C 1
ATOM 781 O O . ILE A 1 92 ? 2.082 0.296 -3.737 1.00 94.56 92 ILE A O 1
ATOM 785 N N . LEU A 1 93 ? 4.229 -0.074 -4.206 1.00 94.81 93 LEU A N 1
ATOM 786 C CA . LEU A 1 93 ? 4.556 1.344 -4.353 1.00 94.81 93 LEU A CA 1
ATOM 787 C C . LEU A 1 93 ? 3.796 1.973 -5.524 1.00 94.81 93 LEU A C 1
ATOM 789 O O . LEU A 1 93 ? 3.288 3.082 -5.385 1.00 94.81 93 LEU A O 1
ATOM 793 N N . GLN A 1 94 ? 3.651 1.250 -6.639 1.00 93.06 94 GLN A N 1
ATOM 794 C CA . GLN A 1 94 ? 2.844 1.690 -7.782 1.00 93.06 94 GLN A CA 1
ATOM 795 C C . GLN A 1 94 ? 1.347 1.674 -7.448 1.00 93.06 94 GLN A C 1
ATOM 797 O O . GLN A 1 94 ? 0.642 2.615 -7.812 1.00 93.06 94 GLN A O 1
ATOM 802 N N . GLU A 1 95 ? 0.880 0.653 -6.721 1.00 94.44 95 GLU A N 1
ATOM 803 C CA . GLU A 1 95 ? -0.514 0.538 -6.267 1.00 94.44 95 GLU A CA 1
ATOM 804 C C . GLU A 1 95 ? -0.905 1.728 -5.379 1.00 94.44 95 GLU A C 1
ATOM 806 O O . GLU A 1 95 ? -1.919 2.386 -5.601 1.00 94.44 95 GLU A O 1
ATOM 811 N N . VAL A 1 96 ? -0.073 2.030 -4.379 1.00 95.50 96 VAL A N 1
ATOM 812 C CA . VAL A 1 96 ? -0.352 3.050 -3.365 1.00 95.50 96 VAL A CA 1
ATOM 813 C C . VAL A 1 96 ? -0.163 4.453 -3.925 1.00 95.50 96 VAL A C 1
ATOM 815 O O . VAL A 1 96 ? -1.019 5.316 -3.726 1.00 95.50 96 VAL A O 1
ATOM 818 N N . ALA A 1 97 ? 0.935 4.695 -4.644 1.00 94.44 97 ALA A N 1
ATOM 819 C CA . ALA A 1 97 ? 1.232 6.020 -5.164 1.00 94.44 97 ALA A CA 1
ATOM 820 C C . ALA A 1 97 ? 0.252 6.444 -6.266 1.00 94.44 97 ALA A C 1
ATOM 822 O O . ALA A 1 97 ? -0.109 7.618 -6.334 1.00 94.44 97 ALA A O 1
ATOM 823 N N . ASN A 1 98 ? -0.196 5.548 -7.140 1.00 93.75 98 ASN A N 1
ATOM 824 C CA . ASN A 1 98 ? -1.050 5.966 -8.252 1.00 93.75 98 ASN A CA 1
ATOM 825 C C . ASN A 1 98 ? -2.545 5.928 -7.922 1.00 93.75 98 ASN A C 1
ATOM 827 O O . ASN A 1 98 ? -3.319 6.524 -8.658 1.00 93.75 98 ASN A O 1
ATOM 831 N N . ALA A 1 99 ? -2.959 5.300 -6.817 1.00 94.88 99 ALA A N 1
ATOM 832 C CA . ALA A 1 99 ? -4.363 5.257 -6.424 1.00 94.88 99 ALA A CA 1
ATOM 833 C C . ALA A 1 99 ? -4.957 6.657 -6.177 1.00 94.88 99 ALA A C 1
ATOM 835 O O . ALA A 1 99 ? -4.446 7.430 -5.361 1.00 94.88 99 ALA A O 1
ATOM 836 N N . ASN A 1 100 ? -6.105 6.940 -6.802 1.00 91.44 100 ASN A N 1
ATOM 837 C CA . ASN A 1 100 ? -6.926 8.118 -6.485 1.00 91.44 100 ASN A CA 1
ATOM 838 C C . ASN A 1 100 ? -7.718 7.923 -5.187 1.00 91.44 100 ASN A C 1
ATOM 840 O O . ASN A 1 100 ? -7.828 8.827 -4.356 1.00 91.44 100 ASN A O 1
ATOM 844 N N . ALA A 1 101 ? -8.251 6.718 -5.003 1.00 94.31 101 ALA A N 1
ATOM 845 C CA . ALA A 1 101 ? -8.930 6.271 -3.802 1.00 94.31 101 ALA A CA 1
ATOM 846 C C . ALA A 1 101 ? -8.507 4.836 -3.493 1.00 94.31 101 ALA A C 1
ATOM 848 O O . ALA A 1 101 ? -8.293 4.029 -4.399 1.00 94.31 101 ALA A O 1
ATOM 849 N N . ALA A 1 102 ? -8.397 4.510 -2.208 1.00 96.94 102 ALA A N 1
ATOM 850 C CA . ALA A 1 102 ? -8.076 3.157 -1.792 1.00 96.94 102 ALA A CA 1
ATOM 851 C C . ALA A 1 102 ? -8.755 2.773 -0.481 1.00 96.94 102 ALA A C 1
ATOM 853 O O . ALA A 1 102 ? -9.052 3.626 0.365 1.00 96.94 102 ALA A O 1
ATOM 854 N N . VAL A 1 103 ? -8.956 1.471 -0.318 1.00 97.44 103 VAL A N 1
ATOM 855 C CA . VAL A 1 103 ? -9.425 0.834 0.913 1.00 97.44 103 VAL A CA 1
ATOM 856 C C . VAL A 1 103 ? -8.401 -0.194 1.369 1.00 97.44 103 VAL A C 1
ATOM 858 O O . VAL A 1 103 ? -7.819 -0.910 0.560 1.00 97.44 103 VAL A O 1
ATOM 861 N N . VAL A 1 104 ? -8.175 -0.256 2.674 1.00 98.06 104 VAL A N 1
ATOM 862 C CA . VAL A 1 104 ? -7.376 -1.294 3.318 1.00 98.06 104 VAL A CA 1
ATOM 863 C C . VAL A 1 104 ? -8.327 -2.354 3.836 1.00 98.06 104 VAL A C 1
ATOM 865 O O . VAL A 1 104 ? -9.248 -2.036 4.587 1.00 98.06 104 VAL A O 1
ATOM 868 N N . CYS A 1 105 ? -8.095 -3.601 3.445 1.00 97.62 105 CYS A N 1
ATOM 869 C CA . CYS A 1 105 ? -8.911 -4.747 3.815 1.00 97.62 105 CYS A CA 1
ATOM 870 C C . CYS A 1 105 ? -8.105 -5.726 4.669 1.00 97.62 105 CYS A C 1
ATOM 872 O O . CYS A 1 105 ? -6.962 -6.056 4.349 1.00 97.62 105 CYS A O 1
ATOM 874 N N . THR A 1 106 ? -8.715 -6.208 5.746 1.00 97.25 106 THR A N 1
ATOM 875 C CA . THR A 1 106 ? -8.205 -7.298 6.583 1.00 97.25 106 THR A CA 1
ATOM 876 C C . THR A 1 106 ? -9.374 -8.215 6.902 1.00 97.25 106 THR A C 1
ATOM 878 O O . THR A 1 106 ? -10.330 -7.777 7.543 1.00 97.25 106 THR A O 1
ATOM 881 N N . GLY A 1 107 ? -9.324 -9.462 6.436 1.00 95.38 107 GLY A N 1
ATOM 882 C CA . GLY A 1 107 ? -10.472 -10.357 6.556 1.00 95.38 107 GLY A CA 1
ATOM 883 C C . GLY A 1 107 ? -11.719 -9.790 5.880 1.00 95.38 107 GLY A C 1
ATOM 884 O O . GLY A 1 107 ? -11.665 -9.264 4.771 1.00 95.38 107 GLY A O 1
ATOM 885 N N . ASN A 1 108 ? -12.848 -9.833 6.576 1.00 94.56 108 ASN A N 1
ATOM 886 C CA . ASN A 1 108 ? -14.103 -9.231 6.115 1.00 94.56 108 ASN A CA 1
ATOM 887 C C . ASN A 1 108 ? -14.242 -7.721 6.417 1.00 94.56 108 ASN A C 1
ATOM 889 O O . ASN A 1 108 ? -15.284 -7.135 6.119 1.00 94.56 108 ASN A O 1
ATOM 893 N N . ARG A 1 109 ? -13.222 -7.077 7.002 1.00 96.38 109 ARG A N 1
ATOM 894 C CA . ARG A 1 109 ? -13.257 -5.658 7.388 1.00 96.38 109 ARG A CA 1
ATOM 895 C C . ARG A 1 109 ? -12.479 -4.792 6.418 1.00 96.38 109 ARG A C 1
ATOM 897 O O . ARG A 1 109 ? -11.418 -5.171 5.921 1.00 96.38 109 ARG A O 1
ATOM 904 N N . SER A 1 110 ? -12.975 -3.580 6.209 1.00 97.12 110 SER A N 1
ATOM 905 C CA . SER A 1 110 ? -12.325 -2.590 5.359 1.00 97.12 110 SER A CA 1
ATOM 906 C C . SER A 1 110 ? -12.455 -1.187 5.923 1.00 97.12 110 SER A C 1
ATOM 908 O O . SER A 1 110 ? -13.529 -0.812 6.393 1.00 97.12 110 SER A O 1
ATOM 910 N N . VAL A 1 111 ? -11.397 -0.393 5.783 1.00 96.69 111 VAL A N 1
ATOM 911 C CA . VAL A 1 111 ? -11.404 1.043 6.083 1.00 96.69 111 VAL A CA 1
ATOM 912 C C . VAL A 1 111 ? -10.754 1.824 4.938 1.00 96.69 111 VAL A C 1
ATOM 914 O O . VAL A 1 111 ? -9.862 1.299 4.270 1.00 96.69 111 VAL A O 1
ATOM 917 N N . PRO A 1 112 ? -11.150 3.080 4.674 1.00 96.25 112 PRO A N 1
ATOM 918 C CA . PRO A 1 112 ? -10.468 3.924 3.701 1.00 96.25 112 PRO A CA 1
ATOM 919 C C . PRO A 1 112 ? -8.983 4.072 4.042 1.00 96.25 112 PRO A C 1
ATOM 921 O O . PRO A 1 112 ? -8.630 4.314 5.198 1.00 96.25 112 PRO A O 1
ATOM 924 N N . ALA A 1 113 ? -8.112 4.016 3.033 1.00 96.19 113 ALA A N 1
ATOM 925 C CA . ALA A 1 113 ? -6.664 4.126 3.222 1.00 96.19 113 ALA A CA 1
ATOM 926 C C . ALA A 1 113 ? -6.259 5.426 3.937 1.00 96.19 113 ALA A C 1
ATOM 928 O O . ALA A 1 113 ? -5.354 5.415 4.761 1.00 96.19 113 ALA A O 1
ATOM 929 N N . ARG A 1 114 ? -6.992 6.528 3.717 1.00 93.19 114 ARG A N 1
ATOM 930 C CA . ARG A 1 114 ? -6.798 7.799 4.440 1.00 93.19 114 ARG A CA 1
ATOM 931 C C . ARG A 1 114 ? -6.978 7.693 5.959 1.00 93.19 114 ARG A C 1
ATOM 933 O O . ARG A 1 114 ? -6.354 8.455 6.681 1.00 93.19 114 ARG A O 1
ATOM 940 N N . ILE A 1 115 ? -7.853 6.800 6.428 1.00 93.81 115 ILE A N 1
ATOM 941 C CA . ILE A 1 115 ? -8.079 6.549 7.859 1.00 93.81 115 ILE A CA 1
ATOM 942 C C . ILE A 1 115 ? -6.997 5.601 8.369 1.00 93.81 115 ILE A C 1
ATOM 944 O O . ILE A 1 115 ? -6.389 5.852 9.404 1.00 93.81 115 ILE A O 1
ATOM 948 N N . PHE A 1 116 ? -6.691 4.559 7.592 1.00 95.88 116 PHE A N 1
ATOM 949 C CA . PHE A 1 116 ? -5.615 3.629 7.914 1.00 95.88 116 PHE A CA 1
ATOM 950 C C . PHE A 1 116 ? -4.242 4.319 8.023 1.00 95.88 116 PHE A C 1
ATOM 952 O O . PHE A 1 116 ? -3.461 4.019 8.913 1.00 95.88 116 PHE A O 1
ATOM 959 N N . ALA A 1 117 ? -3.939 5.311 7.189 1.00 95.38 117 ALA A N 1
ATOM 960 C CA . ALA A 1 117 ? -2.676 6.047 7.269 1.00 95.38 117 ALA A CA 1
ATOM 961 C C . ALA A 1 117 ? -2.445 6.728 8.638 1.00 95.38 117 ALA A C 1
ATOM 963 O O . ALA A 1 117 ? -1.307 7.031 8.989 1.00 95.38 117 ALA A O 1
ATOM 964 N N . LEU A 1 118 ? -3.508 6.949 9.422 1.00 91.94 118 LEU A N 1
ATOM 965 C CA . LEU A 1 118 ? -3.452 7.572 10.743 1.00 91.94 118 LEU A CA 1
ATOM 966 C C . LEU A 1 118 ? -3.276 6.565 11.889 1.00 91.94 118 LEU A C 1
ATOM 968 O O . LEU A 1 118 ? -3.051 7.003 13.018 1.00 91.94 118 LEU A O 1
ATOM 972 N N . THR A 1 119 ? -3.350 5.243 11.647 1.00 93.00 119 THR A N 1
ATOM 973 C CA . THR A 1 119 ? -3.302 4.265 12.755 1.00 93.00 119 THR A CA 1
ATOM 974 C C . THR A 1 119 ? -2.073 4.407 13.653 1.00 93.00 119 THR A C 1
ATOM 976 O O . THR A 1 119 ? -2.248 4.298 14.868 1.00 93.00 119 THR A O 1
ATOM 979 N N . PRO A 1 120 ? -0.848 4.672 13.146 1.00 93.88 120 PRO A N 1
ATOM 980 C CA . PRO A 1 120 ? 0.313 4.761 14.024 1.00 93.88 120 PRO A CA 1
ATOM 981 C C . PRO A 1 120 ? 0.211 5.931 14.999 1.00 93.88 120 PRO A C 1
ATOM 983 O O . PRO A 1 120 ? 0.541 5.782 16.171 1.00 93.88 120 PRO A O 1
ATOM 986 N N . TRP A 1 121 ? -0.317 7.067 14.536 1.00 91.00 121 TRP A N 1
ATOM 987 C CA . TRP A 1 121 ? -0.569 8.226 15.387 1.00 91.00 121 TRP A CA 1
ATOM 988 C C . TRP A 1 121 ? -1.655 7.927 16.427 1.00 91.00 121 TRP A C 1
ATOM 990 O O . TRP A 1 121 ? -1.425 8.139 17.613 1.00 91.00 121 TRP A O 1
ATOM 1000 N N . LEU A 1 122 ? -2.782 7.345 16.000 1.00 89.88 122 LEU A N 1
ATOM 1001 C CA . LEU A 1 122 ? -3.907 6.998 16.880 1.00 89.88 122 LEU A CA 1
ATOM 1002 C C . LEU A 1 122 ? -3.549 5.953 17.948 1.00 89.88 122 LEU A C 1
ATOM 1004 O O . LEU A 1 122 ? -4.130 5.949 19.023 1.00 89.88 122 LEU A O 1
ATOM 1008 N N . THR A 1 123 ? -2.619 5.044 17.648 1.00 91.62 123 THR A N 1
ATOM 1009 C CA . THR A 1 123 ? -2.247 3.927 18.540 1.00 91.62 123 THR A CA 1
ATOM 1010 C C . THR A 1 123 ? -0.900 4.116 19.239 1.00 91.62 123 THR A C 1
ATOM 1012 O O . THR A 1 123 ? -0.437 3.221 19.947 1.00 91.62 123 THR A O 1
ATOM 1015 N N . GLY A 1 124 ? -0.219 5.242 19.004 1.00 91.62 124 GLY A N 1
ATOM 1016 C CA . GLY A 1 124 ? 1.125 5.501 19.527 1.00 91.62 124 GLY A CA 1
ATOM 1017 C C . GLY A 1 124 ? 2.215 4.551 19.004 1.00 91.62 124 GLY A C 1
ATOM 1018 O O . GLY A 1 124 ? 3.323 4.521 19.549 1.00 91.62 124 GLY A O 1
ATOM 1019 N N . VAL A 1 125 ? 1.938 3.764 17.959 1.00 94.62 125 VAL A N 1
ATOM 1020 C CA . VAL A 1 125 ? 2.922 2.870 17.336 1.00 94.62 125 VAL A CA 1
ATOM 1021 C C . VAL A 1 125 ? 3.879 3.686 16.479 1.00 94.62 125 VAL A C 1
ATOM 1023 O O . VAL A 1 125 ? 3.466 4.541 15.703 1.00 94.62 125 VAL A O 1
ATOM 1026 N N . ARG A 1 126 ? 5.176 3.384 16.571 1.00 95.56 126 ARG A N 1
ATOM 1027 C CA . ARG A 1 126 ? 6.204 3.946 15.686 1.00 95.56 126 ARG A CA 1
ATOM 1028 C C . ARG A 1 126 ? 6.522 2.945 14.572 1.00 95.56 126 ARG A C 1
ATOM 1030 O O . ARG A 1 126 ? 7.160 1.931 14.858 1.00 95.56 126 ARG A O 1
ATOM 1037 N N . PRO A 1 127 ? 6.100 3.188 13.318 1.00 95.94 127 PRO A N 1
ATOM 1038 C CA . PRO A 1 127 ? 6.397 2.281 12.217 1.00 95.94 127 PRO A CA 1
ATOM 1039 C C . PRO A 1 127 ? 7.889 2.263 11.890 1.00 95.94 127 PRO A C 1
ATOM 1041 O O . PRO A 1 127 ? 8.619 3.224 12.139 1.00 95.94 127 PRO A O 1
ATOM 1044 N N . LYS A 1 128 ? 8.340 1.188 11.236 1.00 94.56 128 LYS A N 1
ATOM 1045 C CA . LYS A 1 128 ? 9.655 1.180 10.578 1.00 94.56 128 LYS A CA 1
ATOM 1046 C C . LYS A 1 128 ? 9.693 2.295 9.517 1.00 94.56 128 LYS A C 1
ATOM 1048 O O . LYS A 1 128 ? 8.663 2.517 8.878 1.00 94.56 128 LYS A O 1
ATOM 1053 N N . PRO A 1 129 ? 10.849 2.940 9.254 1.00 93.50 129 PRO A N 1
ATOM 1054 C CA . PRO A 1 129 ? 10.936 4.066 8.315 1.00 93.50 129 PRO A CA 1
ATOM 1055 C C . PRO A 1 129 ? 10.334 3.782 6.933 1.00 93.50 129 PRO A C 1
ATOM 1057 O O . PRO A 1 129 ? 9.609 4.610 6.393 1.00 93.50 129 PRO A O 1
ATOM 1060 N N . HIS A 1 130 ? 10.567 2.578 6.402 1.00 91.88 130 HIS A N 1
ATOM 1061 C CA . HIS A 1 130 ? 9.975 2.114 5.144 1.00 91.88 130 HIS A CA 1
ATOM 1062 C C . HIS A 1 130 ? 8.439 2.027 5.203 1.00 91.88 130 HIS A C 1
ATOM 1064 O O . HIS A 1 130 ? 7.754 2.540 4.324 1.00 91.88 130 HIS A O 1
ATOM 1070 N N . CYS A 1 131 ? 7.874 1.432 6.260 1.00 95.62 131 CYS A N 1
ATOM 1071 C CA . CYS A 1 131 ? 6.419 1.349 6.421 1.00 95.62 131 CYS A CA 1
ATOM 1072 C C . CYS A 1 131 ? 5.803 2.745 6.583 1.00 95.62 131 CYS A C 1
ATOM 1074 O O . CYS A 1 131 ? 4.756 3.010 6.001 1.00 95.62 131 CYS A O 1
ATOM 1076 N N . GLN A 1 132 ? 6.471 3.647 7.314 1.00 95.88 132 GLN A N 1
ATOM 1077 C CA . GLN A 1 132 ? 6.049 5.045 7.410 1.00 95.88 132 GLN A CA 1
ATOM 1078 C C . GLN A 1 132 ? 6.032 5.706 6.029 1.00 95.88 132 GLN A C 1
ATOM 1080 O O . GLN A 1 132 ? 5.037 6.321 5.673 1.00 95.88 132 GLN A O 1
ATOM 1085 N N . ALA A 1 133 ? 7.071 5.503 5.212 1.00 95.19 133 ALA A N 1
ATOM 1086 C CA . ALA A 1 133 ? 7.111 6.039 3.855 1.00 95.19 133 ALA A CA 1
ATOM 1087 C C . ALA A 1 133 ? 5.956 5.521 2.980 1.00 95.19 133 ALA A C 1
ATOM 1089 O O . ALA A 1 133 ? 5.439 6.282 2.171 1.00 95.19 133 ALA A O 1
ATOM 1090 N N . VAL A 1 134 ? 5.521 4.265 3.148 1.00 96.25 134 VAL A N 1
ATOM 1091 C CA . VAL A 1 134 ? 4.335 3.720 2.457 1.00 96.25 134 VAL A CA 1
ATOM 1092 C C . VAL A 1 134 ? 3.043 4.384 2.950 1.00 96.25 134 VAL A C 1
ATOM 1094 O O . VAL A 1 134 ? 2.199 4.754 2.137 1.00 96.25 134 VAL A O 1
ATOM 1097 N N . LEU A 1 135 ? 2.881 4.563 4.264 1.00 96.00 135 LEU A N 1
ATOM 1098 C CA . LEU A 1 135 ? 1.710 5.233 4.848 1.00 96.00 135 LEU A CA 1
ATOM 1099 C C . LEU A 1 135 ? 1.616 6.700 4.407 1.00 96.00 135 LEU A C 1
ATOM 1101 O O . LEU A 1 135 ? 0.531 7.169 4.066 1.00 96.00 135 LEU A O 1
ATOM 1105 N N . ASP A 1 136 ? 2.755 7.391 4.346 1.00 95.00 136 ASP A N 1
ATOM 1106 C CA . ASP A 1 136 ? 2.864 8.785 3.909 1.00 95.00 136 ASP A CA 1
ATOM 1107 C C . ASP A 1 136 ? 2.350 8.986 2.479 1.00 95.00 136 ASP A C 1
ATOM 1109 O O . ASP A 1 136 ? 1.879 10.066 2.141 1.00 95.00 136 ASP A O 1
ATOM 1113 N N . ILE A 1 137 ? 2.424 7.961 1.625 1.00 94.75 137 ILE A N 1
ATOM 1114 C CA . ILE A 1 137 ? 2.034 8.063 0.212 1.00 94.75 137 ILE A CA 1
ATOM 1115 C C . ILE A 1 137 ? 0.634 7.518 -0.080 1.00 94.75 137 ILE A C 1
ATOM 1117 O O . ILE A 1 137 ? 0.185 7.603 -1.225 1.00 94.75 137 ILE A O 1
ATOM 1121 N N . MET A 1 138 ? -0.076 6.997 0.929 1.00 95.50 138 MET A N 1
ATOM 1122 C CA . MET A 1 138 ? -1.458 6.534 0.777 1.00 95.50 138 MET A CA 1
ATOM 1123 C C . MET A 1 138 ? -2.395 7.679 0.363 1.00 95.50 138 MET A C 1
ATOM 1125 O O . MET A 1 138 ? -2.213 8.820 0.794 1.00 95.50 138 MET A O 1
ATOM 1129 N N . PRO A 1 139 ? -3.436 7.417 -0.450 1.00 91.88 139 PRO A N 1
ATOM 1130 C CA . PRO A 1 139 ? -4.349 8.467 -0.894 1.00 91.88 139 PRO A CA 1
ATOM 1131 C C . PRO A 1 139 ? -5.088 9.104 0.293 1.00 91.88 139 PRO A C 1
ATOM 1133 O O . PRO A 1 139 ? -5.817 8.434 1.025 1.00 91.88 139 PRO A O 1
ATOM 1136 N N . GLY A 1 140 ? -4.909 10.415 0.486 1.00 86.88 140 GLY A N 1
ATOM 1137 C CA . GLY A 1 140 ? -5.475 11.161 1.611 1.00 86.88 140 GLY A CA 1
ATOM 1138 C C . GLY A 1 140 ? -4.786 12.509 1.852 1.00 86.88 140 GLY A C 1
ATOM 1139 O O . GLY A 1 140 ? -3.923 12.924 1.079 1.00 86.88 140 GLY A O 1
ATOM 1140 N N . ARG A 1 141 ? -5.172 13.206 2.933 1.00 81.25 141 ARG A N 1
ATOM 1141 C CA . ARG A 1 141 ? -4.548 14.485 3.334 1.00 81.25 141 ARG A CA 1
ATOM 1142 C C . ARG A 1 141 ? -3.095 14.305 3.769 1.00 81.25 141 ARG A C 1
ATOM 1144 O O . ARG A 1 141 ? -2.257 15.061 3.297 1.00 81.25 141 ARG A O 1
ATOM 1151 N N . SER A 1 142 ? -2.797 13.244 4.529 1.00 78.62 142 SER A N 1
ATOM 1152 C CA . SER A 1 142 ? -1.442 12.926 5.007 1.00 78.62 142 SER A CA 1
ATOM 1153 C C . SER A 1 142 ? -0.400 12.938 3.887 1.00 78.62 142 SER A C 1
ATOM 1155 O O . SER A 1 142 ? 0.719 13.391 4.085 1.00 78.62 142 SER A O 1
ATOM 1157 N N . ARG A 1 143 ? -0.791 12.542 2.671 1.00 87.94 143 ARG A N 1
ATOM 1158 C CA . ARG A 1 143 ? 0.068 12.590 1.489 1.00 87.94 143 ARG A CA 1
ATOM 1159 C C . ARG A 1 143 ? 0.498 13.990 1.079 1.00 87.94 143 ARG A C 1
ATOM 1161 O O . ARG A 1 143 ? 1.651 14.169 0.695 1.00 87.94 143 ARG A O 1
ATOM 1168 N N . LYS A 1 144 ? -0.405 14.970 1.161 1.00 84.50 144 LYS A N 1
ATOM 1169 C CA . LYS A 1 144 ? -0.112 16.378 0.846 1.00 84.50 144 LYS A CA 1
ATOM 1170 C C . LYS A 1 144 ? 0.824 17.000 1.880 1.00 84.50 144 LYS A C 1
ATOM 1172 O O . LYS A 1 144 ? 1.680 17.796 1.506 1.00 84.50 144 LYS A O 1
ATOM 1177 N N . ASP A 1 145 ? 0.695 16.571 3.130 1.00 85.50 145 ASP A N 1
ATOM 1178 C CA . ASP A 1 145 ? 1.457 17.098 4.265 1.00 85.50 145 ASP A CA 1
ATOM 1179 C C . ASP A 1 145 ? 2.796 16.360 4.485 1.00 85.50 145 ASP A C 1
ATOM 1181 O O . ASP A 1 145 ? 3.588 16.733 5.348 1.00 85.50 145 ASP A O 1
ATOM 1185 N N . SER A 1 146 ? 3.071 15.312 3.700 1.00 89.25 146 SER A N 1
ATOM 1186 C CA . SER A 1 146 ? 4.288 14.499 3.799 1.00 89.25 146 SER A CA 1
ATOM 1187 C C . SER A 1 146 ? 5.406 14.955 2.851 1.00 89.25 146 SER A C 1
ATOM 1189 O O . SER A 1 146 ? 5.225 15.807 1.981 1.00 89.25 146 SER A O 1
ATOM 1191 N N . TRP A 1 147 ? 6.566 14.294 2.945 1.00 90.44 147 TRP A N 1
ATOM 1192 C CA . TRP A 1 147 ? 7.690 14.451 2.010 1.00 90.44 147 TRP A CA 1
ATOM 1193 C C . TRP A 1 147 ? 7.299 14.239 0.534 1.00 90.44 147 TRP A C 1
ATOM 1195 O O . TRP A 1 147 ? 7.966 14.762 -0.359 1.00 90.44 147 TRP A O 1
ATOM 1205 N N . TRP A 1 148 ? 6.212 13.505 0.269 1.00 90.25 148 TRP A N 1
ATOM 1206 C CA . TRP A 1 148 ? 5.739 13.188 -1.079 1.00 90.25 148 TRP A CA 1
ATOM 1207 C C . TRP A 1 148 ? 5.340 14.418 -1.907 1.00 90.25 148 TRP A C 1
ATOM 1209 O O . TRP A 1 148 ? 5.399 14.386 -3.142 1.00 90.25 148 TRP A O 1
ATOM 1219 N N . SER A 1 149 ? 4.906 15.503 -1.261 1.00 87.50 149 SER A N 1
ATOM 1220 C CA . SER A 1 149 ? 4.547 16.749 -1.949 1.00 87.50 149 SER A CA 1
ATOM 1221 C C . SER A 1 149 ? 5.757 17.627 -2.283 1.00 87.50 149 SER A C 1
ATOM 1223 O O . SER A 1 149 ? 5.630 18.521 -3.114 1.00 87.50 149 SER A O 1
ATOM 1225 N N . GLN A 1 150 ? 6.922 17.355 -1.684 1.00 84.88 150 GLN A N 1
ATOM 1226 C CA . GLN A 1 150 ? 8.113 18.201 -1.787 1.00 84.88 150 GLN A CA 1
ATOM 1227 C C . GLN A 1 150 ? 9.021 17.790 -2.951 1.00 84.88 150 GLN A C 1
ATOM 1229 O O . GLN A 1 150 ? 9.182 18.539 -3.911 1.00 84.88 150 GLN A O 1
ATOM 1234 N N . LYS A 1 151 ? 9.627 16.597 -2.872 1.00 82.69 151 LYS A N 1
ATOM 1235 C CA . LYS A 1 151 ? 10.607 16.107 -3.852 1.00 82.69 151 LYS A CA 1
ATOM 1236 C C . LYS A 1 151 ? 10.402 14.615 -4.095 1.00 82.69 151 LYS A C 1
ATOM 1238 O O . LYS A 1 151 ? 10.447 13.821 -3.159 1.00 82.69 151 LYS A O 1
ATOM 1243 N N . ARG A 1 152 ? 10.178 14.238 -5.357 1.00 88.88 152 ARG A N 1
ATOM 1244 C CA . ARG A 1 152 ? 9.946 12.848 -5.793 1.00 88.88 152 ARG A CA 1
ATOM 1245 C C . ARG A 1 152 ? 10.963 12.407 -6.838 1.00 88.88 152 ARG A C 1
ATOM 1247 O O . ARG A 1 152 ? 10.609 11.720 -7.792 1.00 88.88 152 ARG A O 1
ATOM 1254 N N . ASP A 1 153 ? 12.211 12.838 -6.687 1.00 88.06 153 ASP A N 1
ATOM 1255 C CA . ASP A 1 153 ? 13.261 12.334 -7.564 1.00 88.06 153 ASP A CA 1
ATOM 1256 C C . ASP A 1 153 ? 13.567 10.856 -7.271 1.00 88.06 153 ASP A C 1
ATOM 1258 O O . ASP A 1 153 ? 13.282 10.337 -6.184 1.00 88.06 153 ASP A O 1
ATOM 1262 N N . LEU A 1 154 ? 14.129 10.161 -8.258 1.00 86.56 154 LEU A N 1
ATOM 1263 C CA . LEU A 1 154 ? 14.419 8.732 -8.158 1.00 86.56 154 LEU A CA 1
ATOM 1264 C C . LEU A 1 154 ? 15.331 8.409 -6.963 1.00 86.56 154 LEU A C 1
ATOM 1266 O O . LEU A 1 154 ? 15.134 7.396 -6.294 1.00 86.56 154 LEU A O 1
ATOM 1270 N N . TYR A 1 155 ? 16.293 9.282 -6.654 1.00 86.00 155 TYR A N 1
ATOM 1271 C CA . TYR A 1 155 ? 17.186 9.122 -5.505 1.00 86.00 155 TYR A CA 1
ATOM 1272 C C . TYR A 1 155 ? 16.422 9.134 -4.172 1.00 86.00 155 TYR A C 1
ATOM 1274 O O . TYR A 1 155 ? 16.582 8.230 -3.351 1.00 86.00 155 TYR A O 1
ATOM 1282 N N . THR A 1 156 ? 15.550 10.120 -3.969 1.00 89.19 156 THR A N 1
ATOM 1283 C CA . THR A 1 156 ? 14.725 10.260 -2.763 1.00 89.19 156 THR A CA 1
ATOM 1284 C C . THR A 1 156 ? 13.846 9.030 -2.582 1.00 89.19 156 THR A C 1
ATOM 1286 O O . THR A 1 156 ? 13.761 8.483 -1.482 1.00 89.19 156 THR A O 1
ATOM 1289 N N . LEU A 1 157 ? 13.236 8.554 -3.669 1.00 91.69 157 LEU A N 1
ATOM 1290 C CA . LEU A 1 157 ? 12.410 7.351 -3.660 1.00 91.69 157 LEU A CA 1
ATOM 1291 C C . LEU A 1 157 ? 13.219 6.099 -3.292 1.00 91.69 157 LEU A C 1
ATOM 1293 O O . LEU A 1 157 ? 12.778 5.322 -2.447 1.00 91.69 157 LEU A O 1
ATOM 1297 N N . LEU A 1 158 ? 14.421 5.933 -3.855 1.00 89.81 158 LEU A N 1
ATOM 1298 C CA . LEU A 1 158 ? 15.319 4.822 -3.523 1.00 89.81 158 LEU A CA 1
ATOM 1299 C C . LEU A 1 158 ? 15.706 4.827 -2.040 1.00 89.81 158 LEU A C 1
ATOM 1301 O O . LEU A 1 158 ? 15.708 3.773 -1.409 1.00 89.81 158 LEU A O 1
ATOM 1305 N N . VAL A 1 159 ? 15.989 6.000 -1.465 1.00 89.62 159 VAL A N 1
ATOM 1306 C CA . VAL A 1 159 ? 16.300 6.133 -0.033 1.00 89.62 159 VAL A CA 1
ATOM 1307 C C . VAL A 1 159 ? 15.083 5.787 0.829 1.00 89.62 159 VAL A C 1
ATOM 1309 O O . VAL A 1 159 ? 15.209 5.027 1.789 1.00 89.62 159 VAL A O 1
ATOM 1312 N N . LYS A 1 160 ? 13.900 6.314 0.490 1.00 92.19 160 LYS A N 1
ATOM 1313 C CA . LYS A 1 160 ? 12.661 6.112 1.261 1.00 92.19 160 LYS A CA 1
ATOM 1314 C C . LYS A 1 160 ? 12.172 4.665 1.237 1.00 92.19 160 LYS A C 1
ATOM 1316 O O . LYS A 1 160 ? 11.675 4.185 2.254 1.00 92.19 160 LYS A O 1
ATOM 1321 N N . PHE A 1 161 ? 12.339 3.979 0.108 1.00 92.94 161 PHE A N 1
ATOM 1322 C CA . PHE A 1 161 ? 11.790 2.643 -0.126 1.00 92.94 161 PHE A CA 1
ATOM 1323 C C . PHE A 1 161 ? 12.841 1.529 -0.179 1.00 92.94 161 PHE A C 1
ATOM 1325 O O . PHE A 1 161 ? 12.535 0.418 -0.622 1.00 92.94 161 PHE A O 1
ATOM 1332 N N . ASN A 1 162 ? 14.059 1.780 0.320 1.00 87.44 162 ASN A N 1
ATOM 1333 C CA . ASN A 1 162 ? 15.147 0.792 0.333 1.00 87.44 162 ASN A CA 1
ATOM 1334 C C . ASN A 1 162 ? 14.794 -0.515 1.072 1.00 87.44 162 ASN A C 1
ATOM 1336 O O . ASN A 1 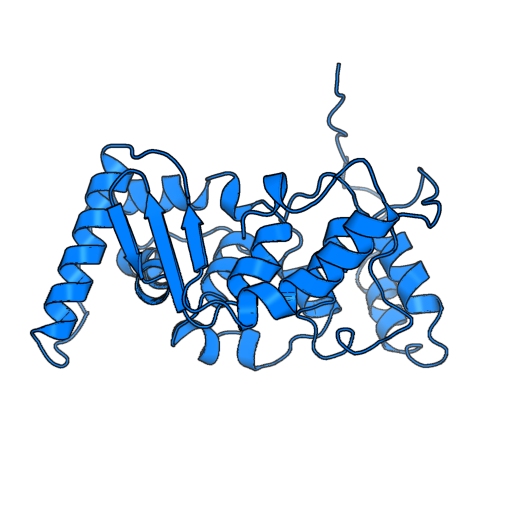162 ? 15.377 -1.560 0.781 1.00 87.44 162 ASN A O 1
ATOM 1340 N N . GLY A 1 163 ? 13.820 -0.467 1.988 1.00 88.19 163 GLY A N 1
ATOM 1341 C CA . GLY A 1 163 ? 13.320 -1.609 2.746 1.00 88.19 163 GLY A CA 1
ATOM 1342 C C . GLY A 1 163 ? 12.407 -2.537 1.943 1.00 88.19 163 GLY A C 1
ATOM 1343 O O . GLY A 1 163 ? 12.045 -3.604 2.447 1.00 88.19 163 GLY A O 1
ATOM 1344 N N . SER A 1 164 ? 12.044 -2.166 0.709 1.00 92.06 164 SER A N 1
ATOM 1345 C CA . SER A 1 164 ? 11.219 -3.009 -0.154 1.00 92.06 164 SER A CA 1
ATOM 1346 C C . SER A 1 164 ? 11.992 -4.232 -0.649 1.00 92.06 164 SER A C 1
ATOM 1348 O O . SER A 1 164 ? 13.159 -4.183 -1.049 1.00 92.06 164 SER A O 1
ATOM 1350 N N . LYS A 1 165 ? 11.291 -5.355 -0.656 1.00 91.38 165 LYS A N 1
ATOM 1351 C CA . LYS A 1 165 ? 11.701 -6.644 -1.185 1.00 91.38 165 LYS A CA 1
ATOM 1352 C C . LYS A 1 165 ? 11.191 -6.793 -2.608 1.00 91.38 165 LYS A C 1
ATOM 1354 O O . LYS A 1 165 ? 10.030 -6.516 -2.917 1.00 91.38 165 LYS A O 1
ATOM 1359 N N . ALA A 1 166 ? 12.092 -7.276 -3.440 1.00 88.00 166 ALA A N 1
ATOM 1360 C CA . ALA A 1 166 ? 11.897 -7.537 -4.846 1.00 88.00 166 ALA A CA 1
ATOM 1361 C C . ALA A 1 166 ? 12.520 -8.899 -5.153 1.00 88.00 166 ALA A C 1
ATOM 1363 O O . ALA A 1 166 ? 13.577 -9.208 -4.595 1.00 88.00 166 ALA A O 1
ATOM 1364 N N . SER A 1 167 ? 11.859 -9.702 -5.987 1.00 85.19 167 SER A N 1
ATOM 1365 C CA . SER A 1 167 ? 12.419 -10.981 -6.437 1.00 85.19 167 SER A CA 1
ATOM 1366 C C . SER A 1 167 ? 13.506 -10.758 -7.487 1.00 85.19 167 SER A C 1
ATOM 1368 O O . SER A 1 167 ? 14.532 -11.424 -7.447 1.00 85.19 167 SER A O 1
ATOM 1370 N N . ASP A 1 168 ? 13.297 -9.791 -8.385 1.00 83.31 168 ASP A N 1
ATOM 1371 C CA . ASP A 1 168 ? 14.299 -9.311 -9.335 1.00 83.31 168 ASP A CA 1
ATOM 1372 C C . ASP A 1 168 ? 14.862 -7.972 -8.840 1.00 83.31 168 ASP A C 1
ATOM 1374 O O . ASP A 1 168 ? 14.113 -7.082 -8.433 1.00 83.31 168 ASP A O 1
ATOM 1378 N N . GLU A 1 169 ? 16.183 -7.801 -8.853 1.00 80.25 169 GLU A N 1
ATOM 1379 C CA . GLU A 1 169 ? 16.820 -6.571 -8.370 1.00 80.25 169 GLU A CA 1
ATOM 1380 C C . GLU A 1 169 ? 16.411 -5.329 -9.177 1.00 80.25 169 GLU A C 1
ATOM 1382 O O . GLU A 1 169 ? 16.356 -4.225 -8.623 1.00 80.25 169 GLU A O 1
ATOM 1387 N N . ARG A 1 170 ? 16.053 -5.515 -10.454 1.00 83.50 170 ARG A N 1
ATOM 1388 C CA . ARG A 1 170 ? 15.600 -4.456 -11.365 1.00 83.50 170 ARG A CA 1
ATOM 1389 C C . ARG A 1 170 ? 14.222 -3.917 -10.989 1.00 83.50 170 ARG A C 1
ATOM 1391 O O . ARG A 1 170 ? 13.952 -2.736 -11.216 1.00 83.50 170 ARG A O 1
ATOM 1398 N N . ASP A 1 171 ? 13.377 -4.737 -10.355 1.00 87.81 171 ASP A N 1
ATOM 1399 C CA . ASP A 1 171 ? 12.008 -4.355 -9.982 1.00 87.81 171 ASP A CA 1
ATOM 1400 C C . ASP A 1 171 ? 11.991 -3.153 -9.033 1.00 87.81 171 ASP A C 1
ATOM 1402 O O . ASP A 1 171 ? 11.061 -2.355 -9.084 1.00 87.81 171 ASP A O 1
ATOM 1406 N N . MET A 1 172 ? 13.024 -2.975 -8.198 1.00 87.62 172 MET A N 1
ATOM 1407 C CA . MET A 1 172 ? 13.137 -1.779 -7.358 1.00 87.62 172 MET A CA 1
ATOM 1408 C C . MET A 1 172 ? 13.195 -0.510 -8.193 1.00 87.62 172 MET A C 1
ATOM 1410 O O . MET A 1 172 ? 12.508 0.456 -7.889 1.00 87.62 172 MET A O 1
ATOM 1414 N N . ILE A 1 173 ? 13.994 -0.500 -9.254 1.00 86.12 173 ILE A N 1
ATOM 1415 C CA . ILE A 1 173 ? 14.090 0.680 -10.106 1.00 86.12 173 ILE A CA 1
ATOM 1416 C C . ILE A 1 173 ? 12.793 0.836 -10.891 1.00 86.12 173 ILE A C 1
ATOM 1418 O O . ILE A 1 173 ? 12.193 1.906 -10.860 1.00 86.12 173 ILE A O 1
ATOM 1422 N N . TYR A 1 174 ? 12.310 -0.231 -11.528 1.00 88.19 174 TYR A N 1
ATOM 1423 C CA . TYR A 1 174 ? 11.117 -0.168 -12.374 1.00 88.19 174 TYR A CA 1
ATOM 1424 C C . TYR A 1 174 ? 9.854 0.242 -11.612 1.00 88.19 174 TYR A C 1
ATOM 1426 O O . TYR A 1 174 ? 9.089 1.072 -12.104 1.00 88.19 174 TYR A O 1
ATOM 1434 N N . ALA A 1 175 ? 9.677 -0.235 -10.379 1.00 90.25 175 ALA A N 1
ATOM 1435 C CA . ALA A 1 175 ? 8.584 0.193 -9.514 1.00 90.25 175 ALA A CA 1
ATOM 1436 C C . ALA A 1 175 ? 8.677 1.674 -9.121 1.00 90.25 175 ALA A C 1
ATOM 1438 O O . ALA A 1 175 ? 7.651 2.277 -8.823 1.00 90.25 175 ALA A O 1
ATOM 1439 N N . LEU A 1 176 ? 9.863 2.286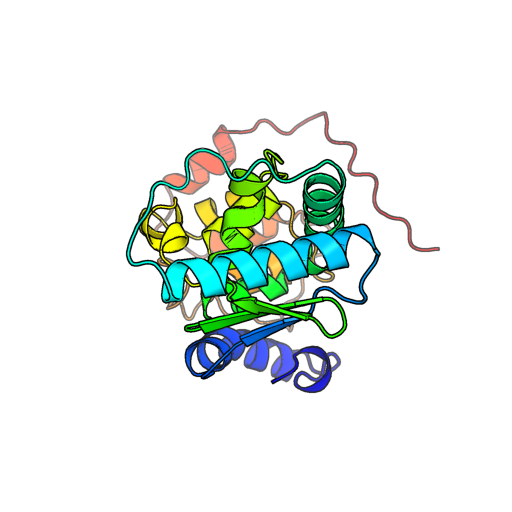 -9.130 1.00 91.06 176 LEU A N 1
ATOM 1440 C CA . LEU A 1 176 ? 10.037 3.700 -8.790 1.00 91.06 176 LEU A CA 1
ATOM 1441 C C . LEU A 1 176 ? 9.994 4.626 -10.012 1.00 91.06 176 LEU A C 1
ATOM 1443 O O . LEU A 1 176 ? 9.598 5.781 -9.868 1.00 91.06 176 LEU A O 1
ATOM 1447 N N . LEU A 1 177 ? 10.333 4.138 -11.211 1.00 88.25 177 LEU A N 1
ATOM 1448 C CA . LEU A 1 177 ? 10.332 4.946 -12.439 1.00 88.25 177 LEU A CA 1
ATOM 1449 C C . LEU A 1 177 ? 8.972 5.598 -12.694 1.00 88.25 177 LEU A C 1
ATOM 1451 O O . LEU A 1 177 ? 8.899 6.811 -12.855 1.00 88.25 177 LEU A O 1
ATOM 1455 N N . GLY A 1 178 ? 7.884 4.822 -12.641 1.00 82.25 178 GLY A N 1
ATOM 1456 C CA . GLY A 1 178 ? 6.540 5.342 -12.928 1.00 82.25 178 GLY A CA 1
ATOM 1457 C C . GLY A 1 178 ? 6.018 6.377 -11.920 1.00 82.25 178 GLY A C 1
ATOM 1458 O O . GLY A 1 178 ? 5.015 7.030 -12.191 1.00 82.25 178 GLY A O 1
ATOM 1459 N N . ILE A 1 179 ? 6.683 6.541 -10.771 1.00 89.94 179 ILE A N 1
ATOM 1460 C CA . ILE A 1 179 ? 6.278 7.470 -9.702 1.00 89.94 179 ILE A CA 1
ATOM 1461 C C . ILE A 1 179 ? 7.316 8.572 -9.426 1.00 89.94 179 ILE A C 1
ATOM 1463 O O . ILE A 1 179 ? 7.062 9.466 -8.614 1.00 89.94 179 ILE A O 1
ATOM 1467 N N . SER A 1 180 ? 8.461 8.535 -10.112 1.00 90.81 180 SER A N 1
ATOM 1468 C CA . SER A 1 180 ? 9.523 9.540 -10.037 1.00 90.81 180 SER A CA 1
ATOM 1469 C C . SER A 1 180 ? 9.184 10.767 -10.888 1.00 90.81 180 SER A C 1
ATOM 1471 O O . SER A 1 180 ? 8.716 10.650 -12.016 1.00 90.81 180 SER A O 1
ATOM 1473 N N . SER A 1 181 ? 9.451 11.970 -10.378 1.00 86.94 181 SER A N 1
ATOM 1474 C CA . SER A 1 181 ? 9.241 13.215 -11.129 1.00 86.94 181 SER A CA 1
ATOM 1475 C C . SER A 1 181 ? 10.292 13.478 -12.212 1.00 86.94 181 SER A C 1
ATOM 1477 O O . SER A 1 181 ? 10.036 14.268 -13.109 1.00 86.94 181 SER A O 1
ATOM 1479 N N . ASP A 1 182 ? 11.475 12.869 -12.116 1.00 82.69 182 ASP A N 1
ATOM 1480 C CA . ASP A 1 182 ? 12.638 13.117 -12.985 1.00 82.69 182 ASP A CA 1
ATOM 1481 C C . ASP A 1 182 ? 12.986 11.938 -13.916 1.00 82.69 182 ASP A C 1
ATOM 1483 O O . ASP A 1 182 ? 13.914 12.033 -14.730 1.00 82.69 182 ASP A O 1
ATOM 1487 N N . ALA A 1 183 ? 12.265 10.821 -13.788 1.00 81.12 183 ALA A N 1
ATOM 1488 C CA . ALA A 1 183 ? 12.478 9.609 -14.574 1.00 81.12 183 ALA A CA 1
ATOM 1489 C C . ALA A 1 183 ? 11.210 9.051 -15.240 1.00 81.12 183 ALA A C 1
ATOM 1491 O O . ALA A 1 183 ? 11.352 8.275 -16.181 1.00 81.12 183 ALA A O 1
ATOM 1492 N N . ARG A 1 184 ? 9.996 9.442 -14.815 1.00 73.50 184 ARG A N 1
ATOM 1493 C CA . ARG A 1 184 ? 8.735 8.890 -15.353 1.00 73.50 184 ARG A CA 1
ATOM 1494 C C . ARG A 1 184 ? 8.571 9.067 -16.864 1.00 73.50 184 ARG A C 1
ATOM 1496 O O . ARG A 1 184 ? 8.093 8.146 -17.516 1.00 73.50 184 ARG A O 1
ATOM 1503 N N . ASP A 1 185 ? 8.988 10.209 -17.403 1.00 71.00 185 ASP A N 1
ATOM 1504 C CA . ASP A 1 185 ? 8.838 10.536 -18.830 1.00 71.00 185 ASP A CA 1
ATOM 1505 C C . ASP A 1 185 ? 10.112 10.249 -19.641 1.00 71.00 185 ASP A C 1
ATOM 1507 O O . ASP A 1 185 ? 10.265 10.707 -20.772 1.00 71.00 185 ASP A O 1
ATOM 1511 N N . ASN A 1 186 ? 11.067 9.515 -19.062 1.00 69.62 186 ASN A N 1
ATOM 1512 C CA . ASN A 1 186 ? 12.323 9.225 -19.732 1.00 69.62 186 ASN A CA 1
ATOM 1513 C C . ASN A 1 186 ? 12.236 7.918 -20.533 1.00 69.62 186 ASN A C 1
ATOM 1515 O O . ASN A 1 186 ? 12.335 6.826 -19.974 1.00 69.62 186 ASN A O 1
ATOM 1519 N N . ASP A 1 187 ? 12.131 8.033 -21.857 1.00 64.94 187 ASP A N 1
ATOM 1520 C CA . ASP A 1 187 ? 12.077 6.892 -22.779 1.00 64.94 187 ASP A CA 1
ATOM 1521 C C . ASP A 1 187 ? 13.308 5.972 -22.712 1.00 64.94 187 ASP A C 1
ATOM 1523 O O . ASP A 1 187 ? 13.199 4.790 -23.047 1.00 64.94 187 ASP A O 1
ATOM 1527 N N . SER A 1 188 ? 14.464 6.467 -22.247 1.00 63.84 188 SER A N 1
ATOM 1528 C CA . SER A 1 188 ? 15.659 5.630 -22.067 1.00 63.84 188 SER A CA 1
ATOM 1529 C C . SER A 1 188 ? 15.592 4.743 -20.818 1.00 63.84 188 SER A C 1
ATOM 1531 O O . SER A 1 188 ? 16.281 3.723 -20.742 1.00 63.84 188 SER A O 1
ATOM 1533 N N . LEU A 1 189 ? 14.728 5.087 -19.859 1.00 66.88 189 LEU A N 1
ATOM 1534 C CA . LEU A 1 189 ? 14.512 4.364 -18.611 1.00 66.88 189 LEU A CA 1
ATOM 1535 C C . LEU A 1 189 ? 13.143 3.686 -18.654 1.00 66.88 189 LEU A C 1
ATOM 1537 O O . LEU A 1 189 ? 12.178 4.125 -18.036 1.00 66.88 189 LEU A O 1
ATOM 1541 N N . ARG A 1 190 ? 13.064 2.585 -19.402 1.00 72.88 190 ARG A N 1
ATOM 1542 C CA . ARG A 1 190 ? 11.876 1.729 -19.471 1.00 72.88 190 ARG A CA 1
ATOM 1543 C C . ARG A 1 190 ? 12.145 0.366 -18.851 1.00 72.88 190 ARG A C 1
ATOM 1545 O O . ARG A 1 190 ? 13.274 -0.124 -18.873 1.00 72.88 190 ARG A O 1
ATOM 1552 N N . ALA A 1 191 ? 11.098 -0.232 -18.283 1.00 79.44 191 ALA A N 1
ATOM 1553 C CA . ALA A 1 191 ? 11.175 -1.590 -17.763 1.00 79.44 191 ALA A CA 1
ATOM 1554 C C . ALA A 1 191 ? 11.427 -2.555 -18.925 1.00 79.44 191 ALA A C 1
ATOM 1556 O O . ALA A 1 191 ? 10.552 -2.749 -19.769 1.00 79.44 191 ALA A O 1
ATOM 1557 N N . ASP A 1 192 ? 12.630 -3.115 -18.970 1.00 81.12 192 ASP A N 1
ATOM 1558 C CA . ASP A 1 192 ? 13.086 -4.001 -20.030 1.00 81.12 192 ASP A CA 1
ATOM 1559 C C . ASP A 1 192 ? 13.822 -5.183 -19.405 1.00 81.12 192 ASP A C 1
ATOM 1561 O O . ASP A 1 192 ? 15.007 -5.119 -19.070 1.00 81.12 192 ASP A O 1
ATOM 1565 N N . TYR A 1 193 ? 13.075 -6.270 -19.234 1.00 81.19 193 TYR A N 1
ATOM 1566 C CA . TYR A 1 193 ? 13.591 -7.492 -18.637 1.00 81.19 193 TYR A CA 1
ATOM 1567 C C . TYR A 1 193 ? 14.495 -8.285 -19.590 1.00 81.19 193 TYR A C 1
ATOM 1569 O O . TYR A 1 193 ? 15.222 -9.148 -19.110 1.00 81.19 193 TYR A O 1
ATOM 1577 N N . THR A 1 194 ? 14.530 -7.939 -20.886 1.00 79.25 194 THR A N 1
ATOM 1578 C CA . THR A 1 194 ? 15.340 -8.641 -21.897 1.00 79.25 194 THR A CA 1
ATOM 1579 C C . THR A 1 194 ? 16.819 -8.250 -21.871 1.00 79.25 194 THR A C 1
ATOM 1581 O O . THR A 1 194 ? 17.655 -8.936 -22.458 1.00 79.25 194 THR A O 1
ATOM 1584 N N . LYS A 1 195 ? 17.171 -7.152 -21.187 1.00 72.81 195 LYS A N 1
ATOM 1585 C CA . LYS A 1 195 ? 18.568 -6.738 -21.010 1.00 72.81 195 LYS A CA 1
ATOM 1586 C C . LYS A 1 195 ? 19.269 -7.658 -20.016 1.00 72.81 195 LYS A C 1
ATOM 1588 O O . LYS A 1 195 ? 18.826 -7.787 -18.872 1.00 72.81 195 LYS A O 1
ATOM 1593 N N . GLU A 1 196 ? 20.390 -8.239 -20.443 1.00 61.81 196 GLU A N 1
ATOM 1594 C CA . GLU A 1 196 ? 21.234 -9.066 -19.583 1.00 61.81 196 GLU A CA 1
ATOM 1595 C C . GLU A 1 196 ? 21.720 -8.265 -18.370 1.00 61.81 196 GLU A C 1
ATOM 1597 O O . GLU A 1 196 ? 22.307 -7.187 -18.494 1.00 61.81 196 GLU A O 1
ATOM 1602 N N . HIS A 1 197 ? 21.475 -8.808 -17.178 1.00 55.88 197 HIS A N 1
ATOM 1603 C CA . HIS A 1 197 ? 22.030 -8.292 -15.936 1.00 55.88 197 HIS A CA 1
ATOM 1604 C C . HIS A 1 197 ? 23.264 -9.130 -15.585 1.00 55.88 197 HIS A C 1
ATOM 1606 O O . HIS A 1 197 ? 23.119 -10.328 -15.324 1.00 55.88 197 HIS A O 1
ATOM 1612 N N . PRO A 1 198 ? 24.481 -8.557 -15.540 1.00 47.50 198 PRO A N 1
ATOM 1613 C CA . PRO A 1 198 ? 25.634 -9.316 -15.091 1.00 47.50 198 PRO A CA 1
ATOM 1614 C C . PRO A 1 198 ? 25.417 -9.688 -13.620 1.00 47.50 198 PRO A C 1
ATOM 1616 O 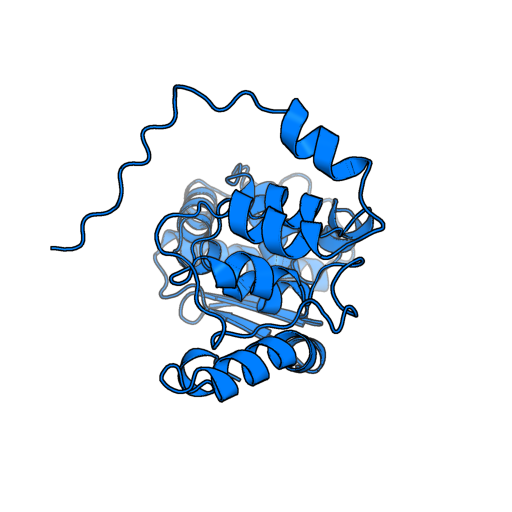O . PRO A 1 198 ? 25.237 -8.812 -12.773 1.00 47.50 198 PRO A O 1
ATOM 1619 N N . ALA A 1 199 ? 25.428 -10.987 -13.318 1.00 45.72 199 ALA A N 1
ATOM 1620 C CA . ALA A 1 199 ? 25.085 -11.572 -12.015 1.00 45.72 199 ALA A CA 1
ATOM 1621 C C . ALA A 1 199 ? 25.922 -11.068 -10.812 1.00 45.72 199 ALA A C 1
ATOM 1623 O O . ALA A 1 199 ? 25.658 -11.446 -9.674 1.00 45.72 199 ALA A O 1
ATOM 1624 N N . SER A 1 200 ? 26.940 -10.236 -11.046 1.00 44.41 200 SER A N 1
ATOM 1625 C CA . SER A 1 200 ? 27.905 -9.743 -10.059 1.00 44.41 200 SER A CA 1
ATOM 1626 C C . SER A 1 200 ? 27.636 -8.327 -9.535 1.00 44.41 200 SER A C 1
ATOM 1628 O O . SER A 1 200 ? 28.363 -7.861 -8.656 1.00 44.41 200 SER A O 1
ATOM 1630 N N . HIS A 1 201 ? 26.637 -7.614 -10.055 1.00 50.56 201 HIS A N 1
ATOM 1631 C CA . HIS A 1 201 ? 26.483 -6.187 -9.780 1.00 50.56 201 HIS A CA 1
ATOM 1632 C C . HIS A 1 201 ? 25.399 -5.891 -8.741 1.00 50.56 201 HIS A C 1
ATOM 1634 O O . HIS A 1 201 ? 24.230 -6.172 -8.947 1.00 50.56 201 HIS A O 1
ATOM 1640 N N . SER A 1 202 ? 25.811 -5.273 -7.628 1.00 53.41 202 SER A N 1
ATOM 1641 C CA . SER A 1 202 ? 24.923 -4.718 -6.597 1.00 53.41 202 SER A CA 1
ATOM 1642 C C . SER A 1 202 ? 23.901 -3.746 -7.203 1.00 53.41 202 SER A C 1
ATOM 1644 O O . SER A 1 202 ? 24.229 -3.025 -8.146 1.00 53.41 202 SER A O 1
ATOM 1646 N N . ARG A 1 203 ? 22.706 -3.637 -6.601 1.00 54.00 203 ARG A N 1
ATOM 1647 C CA . ARG A 1 203 ? 21.656 -2.641 -6.921 1.00 54.00 203 ARG A CA 1
ATOM 1648 C C . ARG A 1 203 ? 22.204 -1.242 -7.248 1.00 54.00 203 ARG A C 1
ATOM 1650 O O . ARG A 1 203 ? 21.711 -0.584 -8.160 1.00 54.00 203 ARG A O 1
ATOM 1657 N N . CYS A 1 204 ? 23.247 -0.792 -6.546 1.00 49.66 204 CYS A N 1
ATOM 1658 C CA . CYS A 1 204 ? 23.898 0.500 -6.792 1.00 49.66 204 CYS A CA 1
ATOM 1659 C C . CYS A 1 204 ? 24.579 0.589 -8.165 1.00 49.66 204 CYS A C 1
ATOM 1661 O O . CYS A 1 204 ? 24.579 1.648 -8.778 1.00 49.66 204 CYS A O 1
ATOM 1663 N N . HIS A 1 205 ? 25.155 -0.502 -8.661 1.00 52.59 205 HIS A N 1
ATOM 1664 C CA . HIS A 1 205 ? 25.809 -0.539 -9.961 1.00 52.59 205 HIS A CA 1
ATOM 1665 C C . HIS A 1 205 ? 24.792 -0.530 -11.107 1.00 52.59 205 HIS A C 1
ATOM 1667 O O . HIS A 1 205 ? 25.028 0.148 -12.096 1.00 52.59 205 HIS A O 1
ATOM 1673 N N . PHE A 1 206 ? 23.629 -1.171 -10.959 1.00 55.12 206 PHE A N 1
ATOM 1674 C CA . PHE A 1 206 ? 22.551 -1.054 -11.949 1.00 55.12 206 PHE A CA 1
ATOM 1675 C C . PHE A 1 206 ? 21.956 0.367 -11.979 1.00 55.12 206 PHE A C 1
ATOM 1677 O O . PHE A 1 206 ? 21.770 0.934 -13.054 1.00 55.12 206 PHE A O 1
ATOM 1684 N N . VAL A 1 207 ? 21.773 1.001 -10.809 1.00 54.84 207 VAL A N 1
ATOM 1685 C CA . VAL A 1 207 ? 21.445 2.439 -10.712 1.00 54.84 207 VAL A CA 1
ATOM 1686 C C . VAL A 1 207 ? 22.523 3.290 -11.395 1.00 54.84 207 VAL A C 1
ATOM 1688 O O . VAL A 1 207 ? 22.194 4.195 -12.152 1.00 54.84 207 VAL A O 1
ATOM 1691 N N . LEU A 1 208 ? 23.809 2.990 -11.191 1.00 49.69 208 LEU A N 1
ATOM 1692 C CA . LEU A 1 208 ? 24.908 3.707 -11.842 1.00 49.69 208 LEU A CA 1
ATOM 1693 C C . LEU A 1 208 ? 24.961 3.467 -13.354 1.00 49.69 208 LEU A C 1
ATOM 1695 O O . LEU A 1 208 ? 25.215 4.429 -14.060 1.00 49.69 208 LEU A O 1
ATOM 1699 N N . ILE A 1 209 ? 24.700 2.261 -13.869 1.00 53.53 209 ILE A N 1
ATOM 1700 C CA . ILE A 1 209 ? 24.608 1.981 -15.315 1.00 53.53 209 ILE A CA 1
ATOM 1701 C C . ILE A 1 209 ? 23.472 2.808 -15.930 1.00 53.53 209 ILE A C 1
ATOM 1703 O O . ILE A 1 209 ? 23.695 3.554 -16.878 1.00 53.53 209 ILE A O 1
ATOM 1707 N N . LEU A 1 210 ? 22.278 2.769 -15.332 1.00 52.25 210 LEU A N 1
ATOM 1708 C CA . LEU A 1 210 ? 21.128 3.539 -15.816 1.00 52.25 210 LEU A CA 1
ATOM 1709 C C . LEU A 1 210 ? 21.328 5.062 -15.71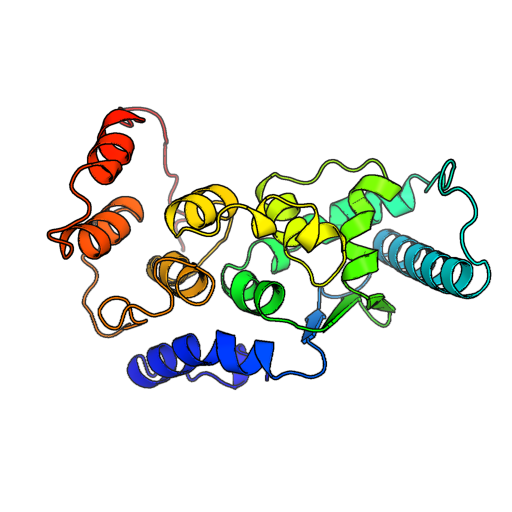1 1.00 52.25 210 LEU A C 1
ATOM 1711 O O . LEU A 1 210 ? 20.766 5.815 -16.504 1.00 52.25 210 LEU A O 1
ATOM 1715 N N . LEU A 1 211 ? 22.122 5.534 -14.745 1.00 49.88 211 LEU A N 1
ATOM 1716 C CA . LEU A 1 211 ? 22.445 6.956 -14.582 1.00 49.88 211 LEU A CA 1
ATOM 1717 C C . LEU A 1 211 ? 23.693 7.405 -15.364 1.00 49.88 211 LEU A C 1
ATOM 1719 O O . LEU A 1 211 ? 23.836 8.602 -15.602 1.00 49.88 211 LEU A O 1
ATOM 1723 N N . SER A 1 212 ? 24.587 6.495 -15.765 1.00 44.41 212 SER A N 1
ATOM 1724 C CA . SER A 1 212 ? 25.818 6.807 -16.518 1.00 44.41 212 SER A CA 1
ATOM 1725 C C . SER A 1 212 ? 25.597 6.925 -18.024 1.00 44.41 212 SER A C 1
ATOM 1727 O O . SER A 1 212 ? 26.368 7.621 -18.678 1.00 44.41 212 SER A O 1
ATOM 1729 N N . ASP A 1 213 ? 24.478 6.411 -18.540 1.00 45.53 213 ASP A N 1
ATOM 1730 C CA . ASP A 1 213 ? 23.952 6.759 -19.871 1.00 45.53 213 ASP A CA 1
ATOM 1731 C C . ASP A 1 213 ? 23.463 8.226 -19.967 1.00 45.53 213 ASP A C 1
ATOM 1733 O O . ASP A 1 213 ? 22.995 8.682 -21.012 1.00 45.53 213 ASP A O 1
ATOM 1737 N N . ARG A 1 214 ? 23.584 9.022 -18.890 1.00 47.78 214 ARG A N 1
ATOM 1738 C CA . ARG A 1 214 ? 23.364 10.474 -18.914 1.00 47.78 214 ARG A CA 1
ATOM 1739 C C . ARG A 1 214 ? 24.683 11.229 -19.110 1.00 47.78 214 ARG A C 1
ATOM 1741 O O . ARG A 1 214 ? 25.489 11.314 -18.189 1.00 47.78 214 ARG A O 1
ATOM 1748 N N . GLN A 1 215 ? 24.825 11.969 -20.212 1.00 39.00 215 GLN A N 1
ATOM 1749 C CA . GLN A 1 215 ? 25.849 13.027 -20.328 1.00 39.00 215 GLN A CA 1
ATOM 1750 C C . GLN A 1 215 ? 25.591 14.249 -19.405 1.00 39.00 215 GLN A C 1
ATOM 1752 O O . GLN A 1 215 ? 26.418 15.153 -19.347 1.00 39.00 215 GLN A O 1
ATOM 1757 N N . SER A 1 216 ? 24.482 14.293 -18.647 1.00 36.56 216 SER A N 1
ATOM 1758 C CA . SER A 1 216 ? 24.018 15.508 -17.945 1.00 36.56 216 SER A CA 1
ATOM 1759 C C . SER A 1 216 ? 23.948 15.445 -16.404 1.00 36.56 216 SER A C 1
ATOM 1761 O O . SER A 1 216 ? 23.615 16.459 -15.796 1.00 36.56 216 SER A O 1
ATOM 1763 N N . LEU A 1 217 ? 24.254 14.328 -15.729 1.00 42.97 217 LEU A N 1
ATOM 1764 C CA . LEU A 1 217 ? 24.184 14.239 -14.247 1.00 42.97 217 LEU A CA 1
ATOM 1765 C C . LEU A 1 217 ? 25.564 14.088 -13.580 1.00 42.97 217 LEU A C 1
ATOM 1767 O O . LEU A 1 217 ? 25.737 13.362 -12.603 1.00 42.97 217 LEU A O 1
ATOM 1771 N N . SER A 1 218 ? 26.573 14.798 -14.089 1.00 37.50 218 SER A N 1
ATOM 1772 C CA . SER A 1 218 ? 27.957 14.708 -13.595 1.00 37.50 218 SER A CA 1
ATOM 1773 C C . SER A 1 218 ? 28.172 15.243 -12.167 1.00 37.50 218 SER A C 1
ATOM 1775 O O . SER A 1 218 ? 29.224 14.975 -11.579 1.00 37.50 218 SER A O 1
ATOM 1777 N N . TYR A 1 219 ? 27.195 15.952 -11.587 1.00 35.69 219 TYR A N 1
ATOM 1778 C CA . TYR A 1 219 ? 27.314 16.555 -10.254 1.00 35.69 219 TYR A CA 1
ATOM 1779 C C . TYR A 1 219 ? 26.755 15.672 -9.121 1.00 35.69 219 TYR A C 1
ATOM 1781 O O . TYR A 1 219 ? 27.463 15.430 -8.144 1.00 35.69 219 TYR A O 1
ATOM 1789 N N . ASP A 1 220 ? 25.560 15.089 -9.268 1.00 41.09 220 ASP A N 1
ATOM 1790 C CA . ASP A 1 220 ? 24.925 14.295 -8.195 1.00 41.09 220 ASP A CA 1
ATOM 1791 C C . ASP A 1 220 ? 25.487 12.867 -8.060 1.00 41.09 220 ASP A C 1
ATOM 1793 O O . ASP A 1 220 ? 25.502 12.293 -6.969 1.00 41.09 220 ASP A O 1
ATOM 1797 N N . ILE A 1 221 ? 26.063 12.304 -9.131 1.00 40.06 221 ILE A N 1
ATOM 1798 C CA . ILE A 1 221 ? 26.749 10.996 -9.085 1.00 40.06 221 ILE A CA 1
ATOM 1799 C C . ILE A 1 221 ? 27.990 11.050 -8.176 1.00 40.06 221 ILE A C 1
ATOM 1801 O O . ILE A 1 221 ? 28.352 10.049 -7.550 1.00 40.06 221 ILE A O 1
ATOM 1805 N N . ARG A 1 222 ? 28.637 12.220 -8.045 1.00 35.97 222 ARG A N 1
ATOM 1806 C CA . ARG A 1 222 ? 29.752 12.395 -7.101 1.00 35.97 222 ARG A CA 1
ATOM 1807 C C . ARG A 1 222 ? 29.282 12.307 -5.658 1.00 35.97 222 ARG A C 1
ATOM 1809 O O . ARG A 1 222 ? 30.018 11.751 -4.859 1.00 35.97 222 ARG A O 1
ATOM 1816 N N . ILE A 1 223 ? 28.067 12.752 -5.339 1.00 39.12 223 ILE A N 1
ATOM 1817 C CA . ILE A 1 223 ? 27.513 12.636 -3.985 1.00 39.12 223 ILE A CA 1
ATOM 1818 C C . ILE A 1 223 ? 27.249 11.170 -3.644 1.00 39.12 223 ILE A C 1
ATOM 1820 O O . ILE A 1 223 ? 27.640 10.737 -2.566 1.00 39.12 223 ILE A O 1
ATOM 1824 N N . LEU A 1 224 ? 26.714 10.365 -4.566 1.00 39.75 224 LEU A N 1
ATOM 1825 C CA . LEU A 1 224 ? 26.574 8.914 -4.363 1.00 39.75 224 LEU A CA 1
ATOM 1826 C C . LEU A 1 224 ? 27.927 8.192 -4.206 1.00 39.75 224 LEU A C 1
ATOM 1828 O O . LEU A 1 224 ? 28.019 7.233 -3.446 1.00 39.75 224 LEU A O 1
ATOM 1832 N N . LYS A 1 225 ? 28.985 8.666 -4.879 1.00 36.56 225 LYS A N 1
ATOM 1833 C CA . LYS A 1 225 ? 30.358 8.153 -4.708 1.00 36.56 225 LYS A CA 1
ATOM 1834 C C . LYS A 1 225 ? 31.076 8.685 -3.456 1.00 36.56 225 LYS A C 1
ATOM 1836 O O . LYS A 1 225 ? 31.958 8.004 -2.952 1.00 36.56 225 LYS A O 1
ATOM 1841 N N . GLN A 1 226 ? 30.745 9.883 -2.971 1.00 34.03 226 GLN A N 1
ATOM 1842 C CA . GLN A 1 226 ? 31.428 10.549 -1.848 1.00 34.03 226 GLN A CA 1
ATOM 1843 C C . GLN A 1 226 ? 30.739 10.332 -0.497 1.00 34.03 226 GLN A C 1
ATOM 1845 O O . GLN A 1 226 ? 31.405 10.386 0.532 1.00 34.03 226 GLN A O 1
ATOM 1850 N N . SER A 1 227 ? 29.429 10.070 -0.472 1.00 36.25 227 SER A N 1
ATOM 1851 C CA . SER A 1 227 ? 28.671 9.904 0.777 1.00 36.25 227 SER A CA 1
ATOM 1852 C C . SER A 1 227 ? 28.836 8.533 1.437 1.00 36.25 227 SER A C 1
ATOM 1854 O O . SER A 1 227 ? 28.394 8.368 2.570 1.00 36.25 227 SER A O 1
ATOM 1856 N N . HIS A 1 228 ? 29.535 7.582 0.805 1.00 35.09 228 HIS A N 1
ATOM 1857 C CA . HIS A 1 228 ? 29.874 6.311 1.440 1.00 35.09 228 HIS A CA 1
ATOM 1858 C C . HIS A 1 228 ? 31.203 5.707 0.955 1.00 35.09 228 HIS A C 1
ATOM 1860 O O . HIS A 1 228 ? 31.253 5.150 -0.142 1.00 35.09 228 HIS A O 1
ATOM 1866 N N . PRO A 1 229 ? 32.247 5.658 1.804 1.00 31.00 229 PRO A N 1
ATOM 1867 C CA . PRO A 1 229 ? 33.229 4.590 1.734 1.00 31.00 229 PRO A CA 1
ATOM 1868 C C . PRO A 1 229 ? 32.571 3.333 2.328 1.00 31.00 229 PRO A C 1
ATOM 1870 O O . PRO A 1 229 ? 32.770 3.003 3.491 1.00 31.00 229 PRO A O 1
ATOM 1873 N N . PHE A 1 230 ? 31.710 2.652 1.566 1.00 37.47 230 PHE A N 1
ATOM 1874 C CA . PHE A 1 230 ? 31.202 1.324 1.945 1.00 37.47 230 PHE A CA 1
ATOM 1875 C C . PHE A 1 230 ? 32.197 0.242 1.496 1.00 37.47 230 PHE A C 1
ATOM 1877 O O . PHE A 1 230 ? 31.861 -0.679 0.759 1.00 37.47 230 PHE A O 1
ATOM 1884 N N . GLU A 1 231 ? 33.439 0.351 1.963 1.00 33.72 231 GLU A N 1
ATOM 1885 C CA . GLU A 1 231 ? 34.321 -0.803 2.103 1.00 33.72 231 GLU A CA 1
ATOM 1886 C C . GLU A 1 231 ? 34.326 -1.188 3.586 1.00 33.72 231 GLU A C 1
ATOM 1888 O O . GLU A 1 231 ? 34.521 -0.352 4.461 1.00 33.72 231 GLU A O 1
ATOM 1893 N N . HIS A 1 232 ? 34.070 -2.470 3.857 1.00 30.52 232 HIS A N 1
ATOM 1894 C CA . HIS A 1 232 ? 34.121 -3.105 5.178 1.00 30.52 232 HIS A CA 1
ATOM 1895 C C . HIS A 1 232 ? 33.044 -2.697 6.204 1.00 30.52 232 HIS A C 1
ATOM 1897 O O . HIS A 1 232 ? 33.330 -2.003 7.171 1.00 30.52 232 HIS A O 1
ATOM 1903 N N . SER A 1 233 ? 31.811 -3.212 6.061 1.00 28.05 233 SER A N 1
ATOM 1904 C CA . SER A 1 233 ? 30.984 -3.757 7.178 1.00 28.05 233 SER A CA 1
ATOM 1905 C C . SER A 1 233 ? 29.486 -3.873 6.846 1.00 28.05 233 SER A C 1
ATOM 1907 O O . SER A 1 233 ? 28.617 -3.467 7.608 1.00 28.05 233 SER A O 1
ATOM 1909 N N . MET A 1 234 ? 29.125 -4.513 5.737 1.00 26.23 234 MET A N 1
ATOM 1910 C CA . MET A 1 234 ? 27.813 -5.162 5.658 1.00 26.23 234 MET A CA 1
ATOM 1911 C C . MET A 1 234 ? 28.037 -6.581 5.170 1.00 26.23 234 MET A C 1
ATOM 1913 O O . MET A 1 234 ? 28.279 -6.822 3.991 1.00 26.23 234 MET A O 1
ATOM 1917 N N . SER A 1 235 ? 28.010 -7.536 6.104 1.00 24.19 235 SER A N 1
ATOM 1918 C CA . SER A 1 235 ? 27.904 -8.943 5.742 1.00 24.19 235 SER A CA 1
ATOM 1919 C C . SER A 1 235 ? 26.502 -9.135 5.161 1.00 24.19 235 SER A C 1
ATOM 1921 O O . SER A 1 235 ? 25.524 -9.323 5.887 1.00 24.19 235 SER A O 1
ATOM 1923 N N . TRP A 1 236 ? 26.393 -9.023 3.843 1.00 32.19 236 TRP A N 1
ATOM 1924 C CA . TRP A 1 236 ? 25.215 -9.417 3.090 1.00 32.19 236 TRP A CA 1
ATOM 1925 C C . TRP A 1 236 ? 25.120 -10.940 3.177 1.00 32.19 236 TRP A C 1
ATOM 1927 O O . TRP A 1 236 ? 25.695 -11.666 2.368 1.00 32.19 236 TRP A O 1
ATOM 1937 N N . LYS A 1 237 ? 24.461 -11.459 4.219 1.00 24.72 237 LYS A N 1
ATOM 1938 C CA . LYS A 1 237 ? 24.124 -12.882 4.270 1.00 24.72 237 LYS A CA 1
ATOM 1939 C C . LYS A 1 237 ? 23.042 -13.126 3.227 1.00 24.72 237 LYS A C 1
ATOM 1941 O O . LYS A 1 237 ? 21.860 -12.916 3.482 1.00 24.72 237 LYS A O 1
ATOM 1946 N N . GLY A 1 238 ? 23.489 -13.544 2.045 1.00 24.72 238 GLY A N 1
ATOM 1947 C CA . GLY A 1 238 ? 22.643 -14.107 1.010 1.00 24.72 238 GLY A CA 1
ATOM 1948 C C . GLY A 1 238 ? 21.765 -15.202 1.606 1.00 24.72 238 GLY A C 1
ATOM 1949 O O . GLY A 1 238 ? 22.239 -16.102 2.305 1.00 24.72 238 GLY A O 1
ATOM 1950 N N . CYS A 1 239 ? 20.468 -15.091 1.349 1.00 22.14 239 CYS A N 1
ATOM 1951 C CA . CYS A 1 239 ? 19.523 -16.158 1.601 1.00 22.14 239 CYS A CA 1
ATOM 1952 C C . CYS A 1 239 ? 19.884 -17.299 0.637 1.00 22.14 239 CYS A C 1
ATOM 1954 O O . CYS A 1 239 ? 19.585 -17.229 -0.552 1.00 22.14 239 CYS A O 1
ATOM 1956 N N . ARG A 1 240 ? 20.611 -18.312 1.128 1.00 22.22 240 ARG A N 1
ATOM 1957 C CA . ARG A 1 240 ? 20.778 -19.586 0.419 1.00 22.22 240 ARG A CA 1
ATOM 1958 C C . ARG A 1 240 ? 19.417 -20.266 0.383 1.00 22.22 240 ARG A C 1
ATOM 1960 O O . ARG A 1 240 ? 18.951 -20.762 1.407 1.00 22.22 240 ARG A O 1
ATOM 1967 N N . ILE A 1 241 ? 18.810 -20.278 -0.792 1.00 27.45 241 ILE A N 1
ATOM 1968 C CA . ILE A 1 241 ? 17.750 -21.219 -1.133 1.00 27.45 241 ILE A CA 1
ATOM 1969 C C . ILE A 1 241 ? 18.433 -22.595 -1.216 1.00 27.45 241 ILE A C 1
ATOM 1971 O O . ILE A 1 241 ? 19.464 -22.725 -1.879 1.00 27.45 241 ILE A O 1
ATOM 1975 N N . ARG A 1 242 ? 17.944 -23.557 -0.427 1.00 26.55 242 ARG A N 1
ATOM 1976 C CA . ARG A 1 242 ? 18.313 -24.976 -0.537 1.00 26.55 242 ARG A CA 1
ATOM 1977 C C . ARG A 1 242 ? 17.562 -25.612 -1.691 1.00 26.55 242 ARG A C 1
ATOM 1979 O O . ARG A 1 242 ? 16.393 -25.214 -1.880 1.00 26.55 242 ARG A O 1
#

Secondary structure (DSSP, 8-state):
--HHHHS-TT-HHHHHHHHHHHHHHHHH-S-EEEE-----HHHHHHHHHHHHHHHHHHHSS----TT----HHHHHHHHHHHTSGGGGBTTHHHHHHH-SSEEEEETTEEEEHHHHTTHHHHHT----HHHHHHHHTSSSHHHHHSGGGT---HHHHHHHTTT-B-SSTTHHHHHHHTT-TTTTT-TTS---TTSPPPTT--HHHHHHHHHHT-TT-TTHHHHHHHS----S----------

Radius of gyration: 19.8 Å; chains: 1; bounding box: 56×43×47 Å

Sequence (242 aa):
WVDVRCINQDNEKERGHQVQQMGNIYSQADQVIFWLGLETLATEVLMDSLKQLQEECIRHAYKDWQHLDLETLQRKGTELLLERPWFQRVWILQEVANANAAVVCTGNRSVPARIFALTPWLTGVRPKPHCQAVLDIMPGRSRKDSWWSQKRDLYTLLVKFNGSKASDERDMIYALLGISSDARDNDSLRADYTKEHPASHSRCHFVLILLSDRQSLSYDIRILKQSHPFEHSMSWKGCRIR

Organism: NCBI:txid1314779

InterPro domains:
  IPR010730 Heterokaryon incompatibility [PF06985] (1-95)
  IPR052895 Heterokaryon Regulation/Transcriptional Modulator [PTHR24148] (1-227)